Protein AF-A0A816KK60-F1 (afdb_monomer_lite)

Sequence (210 aa):
MFFSSNIAKCTLHFLHQVLFDIQTKNLELQQYDTSIVDLHRIITSLLKKLNDRLEQKYFGQQTRILLNAMPEDVREKLISSFVKYLGSISQYIHKYYDEHSLLAESVAIFGITEIDQIKFDQIEKCVAILNLEVDHDKLFEEIISLQNTYKEVNSYRESLF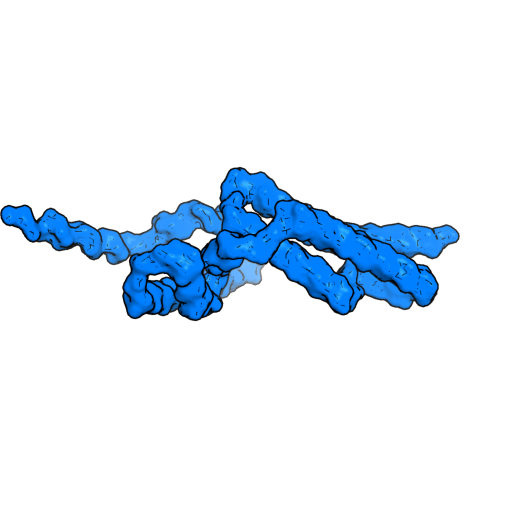VQIEKYVGGHEIEKQMINEVFEELDDEELVNRIPTQARVHQDSCHKNST

Organism: NCBI:txid392030

pLDDT: mean 76.06, std 17.51, range [35.19, 94.31]

Foldseek 3Di:
DVVVVLLVVLVVLLCVQLVVLVVVLVVQVVPPDCDLLNVLVSLVVNLVVLVVCLVVLPSDDVSVVSLVVDDPVSSVVSSVVSSVVSVVVSVVCVVPDDSVPLVNQLSNLVSDPQLLPRDLVSPVSNCVSVVPDDDSVVVVVVSVVVNVVSVVVVVVVVVVVVVVCVVCVVDPVVVVVVVVVVVVPPDPDVVVPDPPPVVPPPPPPPPDDD

Radius of gyration: 24.35 Å; chains: 1; bounding box: 50×42×84 Å

Secondary structure (DSSP, 8-state):
-HHHHHHHHHHHHHHHHHHHHHHHHHHHHTSTT--HHHHHHHHHHHHHHHHHHHHTT---HHHHHHHHTS-HHHHHHHHHHHHHHHHHHHHHHHHH--TT-HHHHHHGGGG-S-GGG--HHHHHHHHHHTT----HHHHHHHHHHHHHHHHHHHHHHHHHHHHHHHHHTT-TTHHHHHHHHHHTTSSSSSGGGS-TTGGGGSTTSSS---

Structure (mmCIF, N/CA/C/O backbone):
data_AF-A0A816KK60-F1
#
_entry.id   AF-A0A816KK60-F1
#
loop_
_atom_site.group_PDB
_atom_site.id
_atom_site.type_symbol
_atom_site.label_atom_id
_atom_site.label_alt_id
_atom_site.label_comp_id
_atom_site.label_asym_id
_atom_site.label_entity_id
_atom_site.label_seq_id
_atom_site.pdbx_PDB_ins_code
_atom_site.Cartn_x
_atom_site.Cartn_y
_atom_site.Cartn_z
_atom_site.occupancy
_atom_site.B_iso_or_equiv
_atom_site.auth_seq_id
_atom_site.auth_comp_id
_atom_site.auth_asym_id
_atom_site.auth_atom_id
_atom_site.pdbx_PDB_model_num
ATOM 1 N N . MET A 1 1 ? 25.264 -0.286 -29.889 1.00 47.38 1 MET A N 1
ATOM 2 C CA . MET A 1 1 ? 25.529 -0.527 -28.449 1.00 47.38 1 MET A CA 1
ATOM 3 C C . MET A 1 1 ? 24.781 0.422 -27.503 1.00 47.38 1 MET A C 1
ATOM 5 O O . MET A 1 1 ? 24.289 -0.062 -26.497 1.00 47.38 1 MET A O 1
ATOM 9 N N . PHE A 1 2 ? 24.610 1.720 -27.806 1.00 47.72 2 PHE A N 1
ATOM 10 C CA . PHE A 1 2 ? 23.924 2.683 -26.913 1.00 47.72 2 PHE A CA 1
ATOM 11 C C . PHE A 1 2 ? 22.457 2.350 -26.564 1.00 47.72 2 PHE A C 1
ATOM 13 O O . PHE A 1 2 ? 22.048 2.522 -25.419 1.00 47.72 2 PHE A O 1
ATOM 20 N N . PHE A 1 3 ? 21.686 1.800 -27.508 1.00 55.59 3 PHE A N 1
ATOM 21 C CA . PHE A 1 3 ? 20.286 1.405 -27.282 1.00 55.59 3 PHE A CA 1
ATOM 22 C C . PHE A 1 3 ? 20.116 0.334 -26.199 1.00 55.59 3 PHE A C 1
ATOM 24 O O . PHE A 1 3 ? 19.251 0.454 -25.337 1.00 55.59 3 PHE A O 1
ATOM 31 N N . SER A 1 4 ? 20.995 -0.670 -26.197 1.00 66.69 4 SER A N 1
ATOM 32 C CA . SER A 1 4 ? 21.016 -1.721 -25.175 1.00 66.69 4 SER A CA 1
ATOM 33 C C . SER A 1 4 ? 21.294 -1.159 -23.779 1.00 66.69 4 SER A C 1
ATOM 35 O O . SER A 1 4 ? 20.716 -1.642 -22.810 1.00 66.69 4 SER A O 1
ATOM 37 N N . SER A 1 5 ? 22.152 -0.138 -23.681 1.00 78.56 5 SER A N 1
ATOM 38 C CA . SER A 1 5 ? 22.525 0.484 -22.407 1.00 78.56 5 SER A CA 1
ATOM 39 C C . SER A 1 5 ? 21.378 1.312 -21.824 1.00 78.56 5 SER A C 1
ATOM 41 O O . SER A 1 5 ? 21.060 1.187 -20.644 1.00 78.56 5 SER A O 1
ATOM 43 N N . ASN A 1 6 ? 20.676 2.088 -22.658 1.00 82.88 6 ASN A N 1
ATOM 44 C CA . ASN A 1 6 ? 19.535 2.887 -22.204 1.00 82.88 6 ASN A CA 1
ATOM 45 C C . ASN A 1 6 ? 18.336 2.023 -21.794 1.00 82.88 6 ASN A C 1
ATOM 47 O O . ASN A 1 6 ? 17.684 2.336 -20.799 1.00 82.88 6 ASN A O 1
ATOM 51 N N . ILE A 1 7 ? 18.069 0.924 -22.508 1.00 87.75 7 ILE A N 1
ATOM 52 C CA . ILE A 1 7 ? 17.035 -0.049 -22.120 1.00 87.75 7 ILE A CA 1
ATOM 53 C C . ILE A 1 7 ? 17.389 -0.691 -20.775 1.00 87.75 7 ILE A C 1
ATOM 55 O O . ILE A 1 7 ? 16.547 -0.726 -19.877 1.00 87.75 7 ILE A O 1
ATOM 59 N N . ALA A 1 8 ? 18.635 -1.145 -20.604 1.00 90.06 8 ALA A N 1
ATOM 60 C CA . ALA A 1 8 ? 19.096 -1.729 -19.346 1.00 90.06 8 ALA A CA 1
ATOM 61 C C . ALA A 1 8 ? 18.987 -0.728 -18.186 1.00 90.06 8 ALA A C 1
ATOM 63 O O . ALA A 1 8 ? 18.430 -1.051 -17.142 1.00 90.06 8 ALA A O 1
ATOM 64 N N . LYS A 1 9 ? 19.429 0.518 -18.392 1.00 91.25 9 LYS A N 1
ATOM 65 C CA . LYS A 1 9 ? 19.348 1.587 -17.390 1.00 91.25 9 LYS A CA 1
ATOM 66 C C . LYS A 1 9 ? 17.904 1.922 -17.014 1.00 91.25 9 LYS A C 1
ATOM 68 O O . LYS A 1 9 ? 17.590 2.038 -15.836 1.00 91.25 9 LYS A O 1
ATOM 73 N N . CYS A 1 10 ? 17.015 2.039 -17.999 1.00 91.38 10 CYS A N 1
ATOM 74 C CA . CYS A 1 10 ? 15.591 2.283 -17.767 1.00 91.38 10 CYS A CA 1
ATOM 75 C C . CYS A 1 10 ? 14.947 1.136 -16.976 1.00 91.38 10 CYS A C 1
ATOM 77 O O . CYS A 1 10 ? 14.236 1.379 -16.005 1.00 91.38 10 CYS A O 1
ATOM 79 N N . THR A 1 11 ? 15.274 -0.107 -17.335 1.00 90.88 11 THR A N 1
ATOM 80 C CA . THR A 1 11 ? 14.803 -1.307 -16.632 1.00 90.88 11 THR A CA 1
ATOM 81 C C . THR A 1 11 ? 15.314 -1.354 -15.193 1.00 90.88 11 THR A C 1
ATOM 83 O O . THR A 1 11 ? 14.547 -1.662 -14.290 1.00 90.88 11 THR A O 1
ATOM 86 N N . LEU A 1 12 ? 16.578 -0.997 -14.951 1.00 91.44 12 LEU A N 1
ATOM 87 C CA . LEU A 1 12 ? 17.140 -0.918 -13.601 1.00 91.44 12 LEU A CA 1
ATOM 88 C C . LEU A 1 12 ? 16.438 0.139 -12.746 1.00 91.44 12 LEU A C 1
ATOM 90 O O . LEU A 1 12 ? 16.132 -0.138 -11.594 1.00 91.44 12 LEU A O 1
ATOM 94 N N . HIS A 1 13 ? 16.135 1.319 -13.294 1.00 91.50 13 HIS A N 1
ATOM 95 C CA . HIS A 1 13 ? 15.377 2.340 -12.561 1.00 91.50 13 HIS A CA 1
ATOM 96 C C . HIS A 1 13 ? 13.944 1.896 -12.254 1.00 91.50 13 HIS A C 1
ATOM 98 O O . HIS A 1 13 ? 13.467 2.122 -11.144 1.00 91.50 13 HIS A O 1
ATOM 104 N N . PHE A 1 14 ? 13.283 1.227 -13.202 1.00 91.50 14 PHE A N 1
ATOM 105 C CA . PHE A 1 14 ? 11.978 0.613 -12.972 1.00 91.50 14 PHE A CA 1
ATOM 106 C C . PHE A 1 14 ? 12.038 -0.418 -11.839 1.00 91.50 14 PHE A C 1
ATOM 108 O O . PHE A 1 14 ? 11.270 -0.325 -10.883 1.00 91.50 14 PHE A O 1
ATOM 115 N N . LEU A 1 15 ? 12.978 -1.363 -11.920 1.00 89.19 15 LEU A N 1
ATOM 116 C CA . LEU A 1 15 ? 13.153 -2.402 -10.912 1.00 89.19 15 LEU A CA 1
ATOM 117 C C . LEU A 1 15 ? 13.511 -1.808 -9.558 1.00 89.19 15 LEU A C 1
ATOM 119 O O . LEU A 1 15 ? 12.908 -2.203 -8.579 1.00 89.19 15 LEU A O 1
ATOM 123 N N . HIS A 1 16 ? 14.420 -0.839 -9.486 1.00 86.81 16 HIS A N 1
ATOM 124 C CA . HIS A 1 16 ? 14.767 -0.184 -8.228 1.00 86.81 16 HIS A CA 1
ATOM 125 C C . HIS A 1 16 ? 13.534 0.440 -7.568 1.00 86.81 16 HIS A C 1
ATOM 127 O O . HIS A 1 16 ? 13.310 0.245 -6.383 1.00 86.81 16 HIS A O 1
ATOM 133 N N . GLN A 1 17 ? 12.700 1.145 -8.335 1.00 85.25 17 GLN A N 1
ATOM 134 C CA . GLN A 1 17 ? 11.510 1.786 -7.784 1.00 85.25 17 GLN A CA 1
ATOM 135 C C . GLN A 1 17 ? 10.468 0.771 -7.295 1.00 85.25 17 GLN A C 1
ATOM 137 O O . GLN A 1 17 ? 9.862 0.967 -6.248 1.00 85.25 17 GLN A O 1
ATOM 142 N N . VAL A 1 18 ? 10.242 -0.292 -8.066 1.00 83.69 18 VAL A N 1
ATOM 143 C CA . VAL A 1 18 ? 9.191 -1.281 -7.794 1.00 83.69 18 VAL A CA 1
ATOM 144 C C . VAL A 1 18 ? 9.638 -2.314 -6.764 1.00 83.69 18 VAL A C 1
ATOM 146 O O . VAL A 1 18 ? 8.871 -2.657 -5.872 1.00 83.69 18 VAL A O 1
ATOM 149 N N . LEU A 1 19 ? 10.871 -2.813 -6.869 1.00 79.88 19 LEU A N 1
ATOM 150 C CA . LEU A 1 19 ? 11.433 -3.766 -5.916 1.00 79.88 19 LEU A CA 1
ATOM 151 C C . LEU A 1 19 ? 11.604 -3.131 -4.551 1.00 79.88 19 LEU A C 1
ATOM 153 O O . LEU A 1 19 ? 11.346 -3.823 -3.582 1.00 79.88 19 LEU A O 1
ATOM 157 N N . PHE A 1 20 ? 11.984 -1.854 -4.468 1.00 82.00 20 PHE A N 1
ATOM 158 C CA . PHE A 1 20 ? 12.055 -1.172 -3.181 1.00 82.00 20 PHE A CA 1
ATOM 159 C C . PHE A 1 20 ? 10.686 -1.173 -2.492 1.00 82.00 20 PHE A C 1
ATOM 161 O O . PHE A 1 20 ? 10.567 -1.711 -1.399 1.00 82.00 20 PHE A O 1
ATOM 168 N N . ASP A 1 21 ? 9.631 -0.709 -3.177 1.00 82.31 21 ASP A N 1
ATOM 169 C CA . ASP A 1 21 ? 8.268 -0.698 -2.623 1.00 82.31 21 ASP A CA 1
ATOM 170 C C . ASP A 1 21 ? 7.804 -2.105 -2.184 1.00 82.31 21 ASP A C 1
ATOM 172 O O . ASP A 1 21 ? 7.206 -2.265 -1.119 1.00 82.31 21 ASP A O 1
ATOM 176 N N . ILE A 1 22 ? 8.093 -3.137 -2.986 1.00 83.94 22 ILE A N 1
ATOM 177 C CA . ILE A 1 22 ? 7.728 -4.528 -2.676 1.00 83.94 22 ILE A CA 1
ATOM 178 C C . ILE A 1 22 ? 8.564 -5.080 -1.519 1.00 83.94 22 ILE A C 1
ATOM 180 O O . ILE A 1 22 ? 8.022 -5.762 -0.656 1.00 83.94 22 ILE A O 1
ATOM 184 N N . GLN A 1 23 ? 9.872 -4.822 -1.493 1.00 83.06 23 GLN A N 1
ATOM 185 C CA . GLN A 1 23 ? 10.779 -5.318 -0.459 1.00 83.06 23 GLN A CA 1
ATOM 186 C C . GLN A 1 23 ? 10.466 -4.692 0.890 1.00 83.06 23 GLN A C 1
ATOM 188 O O . GLN A 1 23 ? 10.390 -5.428 1.865 1.00 83.06 23 GLN A O 1
ATOM 193 N N . THR A 1 24 ? 10.220 -3.383 0.941 1.00 84.94 24 THR A N 1
ATOM 194 C CA . THR A 1 24 ? 9.795 -2.703 2.168 1.00 84.94 24 THR A CA 1
ATOM 195 C C . THR A 1 24 ? 8.534 -3.356 2.727 1.00 84.94 24 THR A C 1
ATOM 197 O O . THR A 1 24 ? 8.518 -3.767 3.881 1.00 84.94 24 THR A O 1
ATOM 200 N N . LYS A 1 25 ? 7.514 -3.576 1.887 1.00 85.88 25 LYS A N 1
ATOM 201 C CA . LYS A 1 25 ? 6.273 -4.230 2.324 1.00 85.88 25 LYS A CA 1
ATOM 202 C C . LYS A 1 25 ? 6.472 -5.697 2.706 1.00 85.88 25 LYS A C 1
ATOM 204 O O . LYS A 1 25 ? 5.848 -6.168 3.644 1.00 85.88 25 LYS A O 1
ATOM 209 N N . ASN A 1 26 ? 7.356 -6.421 2.027 1.00 84.12 26 ASN A N 1
ATOM 210 C CA . ASN A 1 26 ? 7.682 -7.804 2.376 1.00 84.12 26 ASN A CA 1
ATOM 211 C C . ASN A 1 26 ? 8.433 -7.898 3.715 1.00 84.12 26 ASN A C 1
ATOM 213 O O . ASN A 1 26 ? 8.194 -8.825 4.474 1.00 84.12 26 ASN A O 1
ATOM 217 N N . LEU A 1 27 ? 9.304 -6.933 4.026 1.00 84.75 27 LEU A N 1
ATOM 218 C CA . LEU A 1 27 ? 9.960 -6.844 5.331 1.00 84.75 27 LEU A CA 1
ATOM 219 C C . LEU A 1 27 ? 8.953 -6.535 6.444 1.00 84.75 27 LEU A C 1
ATOM 221 O O . LEU A 1 27 ? 9.003 -7.188 7.480 1.00 84.75 27 LEU A O 1
ATOM 225 N N . GLU A 1 28 ? 8.004 -5.621 6.209 1.00 83.31 28 GLU A N 1
ATOM 226 C CA . GLU A 1 28 ? 6.891 -5.366 7.142 1.00 83.31 28 GLU A CA 1
ATOM 227 C C . GLU A 1 28 ? 6.078 -6.649 7.416 1.00 83.31 28 GLU A C 1
ATOM 229 O O . GLU A 1 28 ? 5.723 -6.924 8.556 1.00 83.31 28 GLU A O 1
ATOM 234 N N . LEU A 1 29 ? 5.843 -7.485 6.394 1.00 83.56 29 LEU A N 1
ATOM 235 C CA . LEU A 1 29 ? 5.153 -8.779 6.539 1.00 83.56 29 LEU A CA 1
ATOM 236 C C . LEU A 1 29 ? 5.972 -9.871 7.241 1.00 83.56 29 LEU A C 1
ATOM 238 O O . LEU A 1 29 ? 5.417 -10.903 7.611 1.00 83.56 29 LEU A O 1
ATOM 242 N N . GLN A 1 30 ? 7.289 -9.704 7.348 1.00 81.31 30 GLN A N 1
ATOM 243 C CA . GLN A 1 30 ? 8.193 -10.665 7.991 1.00 81.31 30 GLN A CA 1
ATOM 244 C C . GLN A 1 30 ? 8.448 -10.337 9.463 1.00 81.31 30 GLN A C 1
ATOM 246 O O . GLN A 1 30 ? 9.218 -11.041 10.120 1.00 81.31 30 GLN A O 1
ATOM 251 N N . GLN A 1 31 ? 7.829 -9.277 9.983 1.00 78.00 31 GLN A N 1
ATOM 252 C CA . GLN A 1 31 ? 7.871 -8.965 11.403 1.00 78.00 31 GLN A CA 1
ATOM 253 C C . GLN A 1 31 ? 7.231 -10.107 12.206 1.00 78.00 31 GLN A C 1
ATOM 255 O O . GLN A 1 31 ? 6.286 -10.753 11.756 1.00 78.00 31 GLN A O 1
ATOM 260 N N . TYR A 1 32 ? 7.786 -10.384 13.389 1.00 61.44 32 TYR A N 1
ATOM 261 C CA . TYR A 1 32 ? 7.440 -11.569 14.187 1.00 61.44 32 TYR A CA 1
ATOM 262 C C . TYR A 1 32 ? 5.946 -11.652 14.540 1.00 61.44 32 TYR A C 1
ATOM 264 O O . TYR A 1 32 ? 5.412 -12.756 14.631 1.00 61.44 32 TYR A O 1
ATOM 272 N N . ASP A 1 33 ? 5.282 -10.500 14.653 1.00 72.69 33 ASP A N 1
ATOM 273 C CA . ASP A 1 33 ? 3.909 -10.379 15.141 1.00 72.69 33 ASP A CA 1
ATOM 274 C C . ASP A 1 33 ? 2.987 -9.636 14.155 1.00 72.69 33 ASP A C 1
ATOM 276 O O . ASP A 1 33 ? 2.110 -8.878 14.566 1.00 72.69 33 ASP A O 1
ATOM 280 N N . THR A 1 34 ? 3.149 -9.832 12.838 1.00 77.25 34 THR A N 1
ATOM 281 C CA . THR A 1 34 ? 2.215 -9.245 11.859 1.00 77.25 34 THR A CA 1
ATOM 282 C C . THR A 1 34 ? 0.800 -9.789 12.084 1.00 77.25 34 THR A C 1
ATOM 284 O O . THR A 1 34 ? 0.487 -10.936 11.747 1.00 77.25 34 THR A O 1
ATOM 287 N N . SER A 1 35 ? -0.084 -8.959 12.642 1.00 79.00 35 SER A N 1
ATOM 288 C CA . SER A 1 35 ? -1.478 -9.331 12.865 1.00 79.00 35 SER A CA 1
ATOM 289 C C . SER A 1 35 ? -2.228 -9.495 11.536 1.00 79.00 35 SER A C 1
ATOM 291 O O . SER A 1 35 ? -1.810 -8.994 10.492 1.00 79.00 35 SER A O 1
ATOM 293 N N . ILE A 1 36 ? -3.389 -10.161 11.551 1.00 78.44 36 ILE A N 1
ATOM 294 C CA . ILE A 1 36 ? -4.241 -10.271 10.351 1.00 78.44 36 ILE A CA 1
ATOM 295 C C . ILE A 1 36 ? -4.690 -8.893 9.828 1.00 78.44 36 ILE A C 1
ATOM 297 O O . ILE A 1 36 ? -4.901 -8.710 8.629 1.00 78.44 36 ILE A O 1
ATOM 301 N N . VAL A 1 37 ? -4.799 -7.916 10.732 1.00 79.50 37 VAL A N 1
ATOM 302 C CA . VAL A 1 37 ? -5.144 -6.526 10.431 1.00 79.50 37 VAL A CA 1
ATOM 303 C C . VAL A 1 37 ? -3.990 -5.845 9.701 1.00 79.50 37 VAL A C 1
ATOM 305 O O . VAL A 1 37 ? -4.197 -5.231 8.652 1.00 79.50 37 VAL A O 1
ATOM 308 N N . ASP A 1 38 ? -2.768 -6.009 10.209 1.00 79.00 38 ASP A N 1
ATOM 309 C CA . ASP A 1 38 ? -1.561 -5.473 9.582 1.00 79.00 38 ASP A CA 1
ATOM 310 C C . ASP A 1 38 ? -1.310 -6.132 8.230 1.00 79.00 38 ASP A C 1
ATOM 312 O O . ASP A 1 38 ? -1.044 -5.433 7.255 1.00 79.00 38 ASP A O 1
ATOM 316 N N . LEU A 1 39 ? -1.499 -7.451 8.132 1.00 85.12 39 LEU A N 1
ATOM 317 C CA . LEU A 1 39 ? -1.445 -8.189 6.874 1.00 85.12 39 LEU A CA 1
ATOM 318 C C . LEU A 1 39 ? -2.399 -7.573 5.843 1.00 85.12 39 LEU A C 1
ATOM 320 O O . LEU A 1 39 ? -1.978 -7.268 4.724 1.00 85.12 39 LEU A O 1
ATOM 324 N N . HIS A 1 40 ? -3.664 -7.346 6.222 1.00 85.12 40 HIS A N 1
ATOM 325 C CA . HIS A 1 40 ? -4.652 -6.746 5.327 1.00 85.12 40 HIS A CA 1
ATOM 326 C C . HIS A 1 40 ? -4.242 -5.339 4.904 1.00 85.12 40 HIS A C 1
ATOM 328 O O . HIS A 1 40 ? -4.244 -5.030 3.711 1.00 85.12 40 HIS A O 1
ATOM 334 N N . ARG A 1 41 ? -3.831 -4.493 5.851 1.00 82.69 41 ARG A N 1
ATOM 335 C CA . ARG A 1 41 ? -3.384 -3.122 5.578 1.00 82.69 41 ARG A CA 1
ATOM 336 C C . ARG A 1 41 ? -2.174 -3.085 4.645 1.00 82.69 41 ARG A C 1
ATOM 338 O O . ARG A 1 41 ? -2.154 -2.309 3.691 1.00 82.69 41 ARG A O 1
ATOM 345 N N . ILE A 1 42 ? -1.167 -3.914 4.906 1.00 86.38 42 ILE A N 1
ATOM 346 C CA . ILE A 1 42 ? 0.083 -3.955 4.141 1.00 86.38 42 ILE A CA 1
ATOM 347 C C . ILE A 1 42 ? -0.195 -4.412 2.708 1.00 86.38 42 ILE A C 1
ATOM 349 O O . ILE A 1 42 ? 0.233 -3.748 1.758 1.00 86.38 42 ILE A O 1
ATOM 353 N N . ILE A 1 43 ? -0.950 -5.503 2.538 1.00 88.31 43 ILE A N 1
ATOM 354 C CA . ILE A 1 43 ? -1.259 -6.056 1.217 1.00 88.31 43 ILE A CA 1
ATOM 355 C C . ILE A 1 43 ? -2.158 -5.114 0.411 1.00 88.31 43 ILE A C 1
ATOM 357 O O . ILE A 1 43 ? -1.843 -4.830 -0.745 1.00 88.31 43 ILE A O 1
ATOM 361 N N . THR A 1 44 ? -3.233 -4.582 0.998 1.00 86.44 44 THR A N 1
ATOM 362 C CA . THR A 1 44 ? -4.145 -3.668 0.283 1.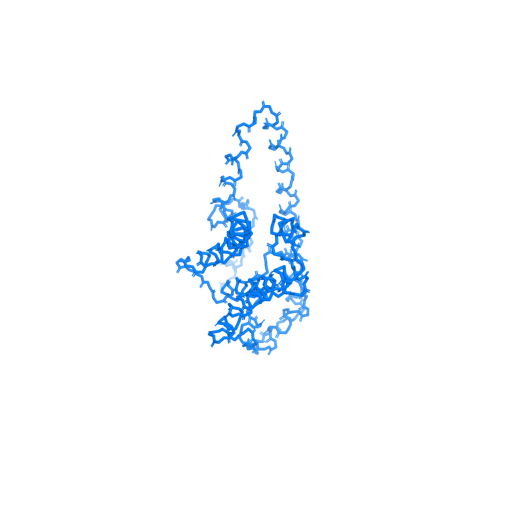00 86.44 44 THR A CA 1
ATOM 363 C C . THR A 1 44 ? -3.465 -2.349 -0.083 1.00 86.44 44 THR A C 1
ATOM 365 O O . THR A 1 44 ? -3.648 -1.849 -1.194 1.00 86.44 44 THR A O 1
ATOM 368 N N . SER A 1 45 ? -2.600 -1.812 0.784 1.00 86.75 45 SER A N 1
ATOM 369 C CA . SER A 1 45 ? -1.774 -0.634 0.481 1.00 86.75 45 SER A CA 1
ATOM 370 C C . SER A 1 45 ? -0.810 -0.890 -0.683 1.00 86.75 45 SER A C 1
ATOM 372 O O . SER A 1 45 ? -0.677 -0.050 -1.581 1.00 86.75 45 SER A O 1
ATOM 374 N N . LEU A 1 46 ? -0.171 -2.066 -0.717 1.00 90.12 46 LEU A N 1
ATOM 375 C CA . LEU A 1 46 ? 0.690 -2.470 -1.827 1.00 90.12 46 LEU A CA 1
ATOM 376 C C . LEU A 1 46 ? -0.110 -2.609 -3.130 1.00 90.12 46 LEU A C 1
ATOM 378 O O . LEU A 1 46 ? 0.279 -2.021 -4.140 1.00 90.12 46 LEU A O 1
ATOM 382 N N . LEU A 1 47 ? -1.236 -3.327 -3.110 1.00 90.88 47 LEU A N 1
ATOM 383 C CA . LEU A 1 47 ? -2.109 -3.506 -4.274 1.00 90.88 47 LEU A CA 1
ATOM 384 C C . LEU A 1 47 ? -2.605 -2.169 -4.822 1.00 90.88 47 LEU A C 1
ATOM 386 O O . LEU A 1 47 ? -2.494 -1.930 -6.025 1.00 90.88 47 LEU A O 1
ATOM 390 N N . LYS A 1 48 ? -3.055 -1.260 -3.950 1.00 89.50 48 LYS A N 1
ATOM 391 C CA . LYS A 1 48 ? -3.465 0.093 -4.339 1.00 89.50 48 LYS A CA 1
ATOM 392 C C . LYS A 1 48 ? -2.339 0.835 -5.056 1.00 89.50 48 LYS A C 1
ATOM 394 O O . LYS A 1 48 ? -2.540 1.302 -6.171 1.00 89.50 48 LYS A O 1
ATOM 399 N N . LYS A 1 49 ? -1.129 0.872 -4.484 1.00 90.06 49 LYS A N 1
ATOM 400 C CA . LYS A 1 49 ? 0.032 1.518 -5.127 1.00 90.06 49 LYS A CA 1
ATOM 401 C C . LYS A 1 49 ? 0.371 0.900 -6.485 1.00 90.06 49 LYS A C 1
ATOM 403 O O . LYS A 1 49 ? 0.726 1.626 -7.414 1.00 90.06 49 LYS A O 1
ATOM 408 N N . LEU A 1 50 ? 0.305 -0.425 -6.615 1.00 91.19 50 LEU A N 1
ATOM 409 C CA . LEU A 1 50 ? 0.559 -1.113 -7.884 1.00 91.19 50 LEU A CA 1
ATOM 410 C C . LEU A 1 50 ? -0.503 -0.757 -8.934 1.00 91.19 50 LEU A C 1
ATOM 412 O O . LEU A 1 50 ? -0.147 -0.462 -10.077 1.00 91.19 50 LEU A O 1
ATOM 416 N N . ASN A 1 51 ? -1.776 -0.725 -8.538 1.00 91.12 51 ASN A N 1
ATOM 417 C CA . ASN A 1 51 ? -2.896 -0.367 -9.405 1.00 91.12 51 ASN A CA 1
ATOM 418 C C . ASN A 1 51 ? -2.829 1.104 -9.837 1.00 91.12 51 ASN A C 1
ATOM 420 O O . ASN A 1 51 ? -2.882 1.372 -11.035 1.00 91.12 51 ASN A O 1
ATOM 424 N N . ASP A 1 52 ? -2.558 2.035 -8.918 1.00 91.31 52 ASP A N 1
ATOM 425 C CA . ASP A 1 52 ? -2.367 3.458 -9.234 1.00 91.31 52 ASP A CA 1
ATOM 426 C C . ASP A 1 52 ? -1.249 3.652 -10.277 1.00 91.31 52 ASP A C 1
ATOM 428 O O . ASP A 1 52 ? -1.388 4.408 -11.243 1.00 91.31 52 ASP A O 1
ATOM 432 N N . ARG A 1 53 ? -0.127 2.927 -10.129 1.00 90.56 53 ARG A N 1
ATOM 433 C CA . ARG A 1 53 ? 0.984 2.953 -11.097 1.00 90.56 53 ARG A CA 1
ATOM 434 C C . ARG A 1 53 ? 0.584 2.388 -12.460 1.00 90.56 53 ARG A C 1
ATOM 436 O O . ARG A 1 53 ? 1.035 2.917 -13.479 1.00 90.56 53 ARG A O 1
ATOM 443 N N . LEU A 1 54 ? -0.216 1.322 -12.491 1.00 91.56 54 LEU A N 1
ATOM 444 C CA . LEU A 1 54 ? -0.718 0.701 -13.719 1.00 91.56 54 LEU A CA 1
ATOM 445 C C . LEU A 1 54 ? -1.691 1.622 -14.462 1.00 91.56 54 LEU A C 1
ATOM 447 O O . LEU A 1 54 ? -1.521 1.830 -15.666 1.00 91.56 54 LEU A O 1
ATOM 451 N N . GLU A 1 55 ? -2.652 2.212 -13.752 1.00 92.19 55 GLU A N 1
ATOM 452 C CA . GLU A 1 55 ? -3.647 3.137 -14.303 1.00 92.19 55 GLU A CA 1
ATOM 453 C C . GLU A 1 55 ? -2.989 4.392 -14.877 1.00 92.19 55 GLU A C 1
ATOM 455 O O . GLU A 1 55 ? -3.234 4.772 -16.024 1.00 92.19 55 GLU A O 1
ATOM 460 N N . GLN A 1 56 ? -2.078 4.998 -14.116 1.00 90.69 56 GLN A N 1
ATOM 461 C CA . GLN A 1 56 ? -1.370 6.210 -14.530 1.00 90.69 56 GLN A CA 1
ATOM 462 C C . GLN A 1 56 ? -0.212 5.928 -15.500 1.00 90.69 56 GLN A C 1
ATOM 464 O O . GLN A 1 56 ? 0.405 6.863 -16.015 1.00 90.69 56 GLN A O 1
ATOM 469 N N . LYS A 1 57 ? 0.125 4.649 -15.729 1.00 88.38 57 LYS A N 1
ATOM 470 C CA . LYS A 1 57 ? 1.333 4.202 -16.447 1.00 88.38 57 LYS A CA 1
ATOM 471 C C . LYS A 1 57 ? 2.599 4.908 -15.939 1.00 88.38 57 LYS A C 1
ATOM 473 O O . LYS A 1 57 ? 3.471 5.305 -16.719 1.00 88.38 57 LYS A O 1
ATOM 478 N N . TYR A 1 58 ? 2.691 5.089 -14.622 1.00 89.88 58 TYR A N 1
ATOM 479 C CA . TYR A 1 58 ? 3.767 5.830 -13.972 1.00 89.88 58 TYR A CA 1
ATOM 480 C C . TYR A 1 58 ? 4.755 4.896 -13.263 1.00 89.88 58 TYR A C 1
ATOM 482 O O . TYR A 1 58 ? 4.501 4.345 -12.193 1.00 89.88 58 TYR A O 1
ATOM 490 N N . PHE A 1 59 ? 5.947 4.779 -13.850 1.00 89.31 59 PHE A N 1
ATOM 491 C CA . PHE A 1 59 ? 7.002 3.848 -13.426 1.00 89.31 59 PHE A CA 1
ATOM 492 C C . PHE A 1 59 ? 8.186 4.537 -12.727 1.00 89.31 59 PHE A C 1
ATOM 494 O O . PHE A 1 59 ? 9.291 3.995 -12.675 1.00 89.31 59 PHE A O 1
ATOM 501 N N . GLY A 1 60 ? 7.972 5.759 -12.233 1.00 89.38 60 GLY A N 1
ATOM 502 C CA . GLY A 1 60 ? 9.006 6.603 -11.638 1.00 89.38 60 GLY A CA 1
ATOM 503 C C . GLY A 1 60 ? 9.581 7.640 -12.605 1.00 89.38 60 GLY A C 1
ATOM 504 O O . GLY A 1 60 ? 9.555 7.489 -13.830 1.00 89.38 60 GLY A O 1
ATOM 505 N N . GLN A 1 61 ? 10.110 8.721 -12.035 1.00 90.50 61 GLN A N 1
ATOM 506 C CA . GLN A 1 61 ? 10.533 9.897 -12.792 1.00 90.50 61 GLN A CA 1
ATOM 507 C C . GLN A 1 61 ? 11.717 9.610 -13.718 1.00 90.50 61 GLN A C 1
ATOM 509 O O . GLN A 1 61 ? 11.678 9.986 -14.888 1.00 90.50 61 GLN A O 1
ATOM 514 N N . GLN A 1 62 ? 12.737 8.895 -13.236 1.00 90.75 62 GLN A N 1
ATOM 515 C CA . GLN A 1 62 ? 13.898 8.532 -14.058 1.00 90.75 62 GLN A CA 1
ATOM 516 C C . GLN A 1 62 ? 13.511 7.593 -15.205 1.00 90.75 62 GLN A C 1
ATOM 518 O O . GLN A 1 62 ? 13.925 7.798 -16.345 1.00 90.75 62 GLN A O 1
ATOM 523 N N . THR A 1 63 ? 12.641 6.617 -14.934 1.00 91.44 63 THR A N 1
ATOM 524 C CA . THR A 1 63 ? 12.075 5.726 -15.953 1.00 91.44 63 THR A CA 1
ATOM 525 C C . THR A 1 63 ? 11.330 6.527 -17.018 1.00 91.44 63 THR A C 1
ATOM 527 O O . THR A 1 63 ? 11.567 6.325 -18.204 1.00 91.44 63 THR A O 1
ATOM 530 N N . ARG A 1 64 ? 10.497 7.498 -16.618 1.00 92.00 64 ARG A N 1
ATOM 531 C CA . ARG A 1 64 ? 9.760 8.383 -17.536 1.00 92.00 64 ARG A CA 1
ATOM 532 C C . ARG A 1 64 ? 10.689 9.228 -18.410 1.00 92.00 64 ARG A C 1
ATOM 534 O O . ARG A 1 64 ? 10.464 9.311 -19.613 1.00 92.00 64 ARG A O 1
ATOM 541 N N . ILE A 1 65 ? 11.733 9.827 -17.832 1.00 92.25 65 ILE A N 1
ATOM 542 C CA . ILE A 1 65 ? 12.731 10.614 -18.579 1.00 92.25 65 ILE A CA 1
ATOM 543 C C . ILE A 1 65 ? 13.411 9.736 -19.636 1.00 92.25 65 ILE A C 1
ATOM 545 O O . ILE A 1 65 ? 13.489 10.122 -20.801 1.00 92.25 65 ILE A O 1
ATOM 549 N N . LEU A 1 66 ? 13.853 8.535 -19.249 1.00 92.88 66 LEU A N 1
ATOM 550 C CA . LEU A 1 66 ? 14.525 7.606 -20.156 1.00 92.88 66 LEU A CA 1
ATOM 551 C C . LEU A 1 66 ? 13.586 7.074 -21.245 1.00 92.88 66 LEU A C 1
ATOM 553 O O . LEU A 1 66 ? 13.990 7.026 -22.401 1.00 92.88 66 LEU A O 1
ATOM 557 N N . LEU A 1 67 ? 12.340 6.731 -20.907 1.00 92.31 67 LEU A N 1
ATOM 558 C CA . LEU A 1 67 ? 11.321 6.291 -21.867 1.00 92.31 67 LEU A CA 1
ATOM 559 C C . LEU A 1 67 ? 11.007 7.374 -22.905 1.00 92.31 67 LEU A C 1
ATOM 561 O O . LEU A 1 67 ? 10.870 7.067 -24.085 1.00 92.31 67 LEU A O 1
ATOM 565 N N . ASN A 1 68 ? 10.926 8.640 -22.490 1.00 91.44 68 ASN A N 1
ATOM 566 C CA . ASN A 1 68 ? 10.657 9.759 -23.395 1.00 91.44 68 ASN A CA 1
ATOM 567 C C . ASN A 1 68 ? 11.803 10.024 -24.383 1.00 91.44 68 ASN A C 1
ATOM 569 O O . ASN A 1 68 ? 11.562 10.578 -25.451 1.00 91.44 68 ASN A O 1
ATOM 573 N N . ALA A 1 69 ? 13.029 9.623 -24.042 1.00 91.50 69 ALA A N 1
ATOM 574 C CA . ALA A 1 69 ? 14.196 9.731 -24.915 1.00 91.50 69 ALA A CA 1
ATOM 575 C C . ALA A 1 69 ? 14.348 8.541 -25.887 1.00 91.50 69 ALA A C 1
ATOM 577 O O . ALA A 1 69 ? 15.265 8.537 -26.709 1.00 91.50 69 ALA A O 1
ATOM 578 N N . MET A 1 70 ? 13.493 7.516 -25.787 1.00 91.50 70 MET A N 1
ATOM 579 C CA . MET A 1 70 ? 13.531 6.335 -26.653 1.00 91.50 70 MET A CA 1
ATOM 580 C C . MET A 1 70 ? 12.611 6.486 -27.877 1.00 91.50 70 MET A C 1
ATOM 582 O O . MET A 1 70 ? 11.577 7.153 -27.792 1.00 91.50 70 MET A O 1
ATOM 586 N N . PRO A 1 71 ? 12.939 5.815 -28.999 1.00 93.50 71 PRO A N 1
ATOM 587 C CA . PRO A 1 71 ? 12.021 5.597 -30.108 1.00 93.50 71 PRO A CA 1
ATOM 588 C C . PRO A 1 71 ? 10.708 4.983 -29.634 1.00 93.50 71 PRO A C 1
ATOM 590 O O . PRO A 1 71 ? 10.680 4.182 -28.695 1.00 93.50 71 PRO A O 1
ATOM 593 N N . GLU A 1 72 ? 9.626 5.364 -30.300 1.00 93.00 72 GLU A N 1
ATOM 594 C CA . GLU A 1 72 ? 8.264 4.999 -29.926 1.00 93.00 72 GLU A CA 1
ATOM 595 C C . GLU A 1 72 ? 8.047 3.485 -29.841 1.00 93.00 72 GLU A C 1
ATOM 597 O O . GLU A 1 72 ? 7.524 2.999 -28.841 1.00 93.00 72 GLU A O 1
ATOM 602 N N . ASP A 1 73 ? 8.548 2.730 -30.815 1.00 92.38 73 ASP A N 1
ATOM 603 C CA . ASP A 1 73 ? 8.426 1.273 -30.873 1.00 92.38 73 ASP A CA 1
ATOM 604 C C . ASP A 1 73 ? 9.128 0.572 -29.695 1.00 92.38 73 ASP A C 1
ATOM 606 O O . ASP A 1 73 ? 8.620 -0.406 -29.139 1.00 92.38 73 ASP A O 1
ATOM 610 N N . VAL A 1 74 ? 10.295 1.076 -29.287 1.00 91.31 74 VAL A N 1
ATOM 611 C CA . VAL A 1 74 ? 11.047 0.564 -28.133 1.00 91.31 74 VAL A CA 1
ATOM 612 C C . VAL A 1 74 ? 10.344 0.942 -26.833 1.00 91.31 74 VAL A C 1
ATOM 614 O O . VAL A 1 74 ? 10.181 0.097 -25.951 1.00 91.31 74 VAL A O 1
ATOM 617 N N . ARG A 1 75 ? 9.902 2.198 -26.721 1.00 93.19 75 ARG A N 1
ATOM 618 C CA . ARG A 1 75 ? 9.182 2.729 -25.561 1.00 93.19 75 ARG A CA 1
ATOM 619 C C . ARG A 1 75 ? 7.910 1.932 -25.285 1.00 93.19 75 ARG A C 1
ATOM 621 O O . ARG A 1 75 ? 7.696 1.518 -24.150 1.00 93.19 75 ARG A O 1
ATOM 628 N N . GLU A 1 76 ? 7.090 1.685 -26.302 1.00 94.06 76 GLU A N 1
ATOM 629 C CA . GLU A 1 76 ? 5.838 0.935 -26.160 1.00 94.06 76 GLU A CA 1
ATOM 630 C C . GLU A 1 76 ? 6.074 -0.515 -25.735 1.00 94.06 76 GLU A C 1
ATOM 632 O O . GLU A 1 76 ? 5.416 -1.000 -24.811 1.00 94.06 76 GLU A O 1
ATOM 637 N N . LYS A 1 77 ? 7.062 -1.194 -26.333 1.00 93.56 77 LYS A N 1
ATOM 638 C CA . LYS A 1 77 ? 7.455 -2.553 -25.921 1.00 93.56 77 LYS A CA 1
ATOM 639 C C . LYS A 1 77 ? 7.905 -2.598 -24.464 1.00 93.56 77 LYS A C 1
ATOM 641 O O . LYS A 1 77 ? 7.545 -3.526 -23.734 1.00 93.56 77 LYS A O 1
ATOM 646 N N . LEU A 1 78 ? 8.679 -1.605 -24.028 1.00 93.00 78 LEU A N 1
ATOM 647 C CA . LEU A 1 78 ? 9.184 -1.552 -22.661 1.00 93.00 78 LEU A CA 1
ATOM 648 C C . LEU A 1 78 ? 8.063 -1.245 -21.657 1.00 93.00 78 LEU A C 1
ATOM 650 O O . LEU A 1 78 ? 7.936 -1.955 -20.663 1.00 93.00 78 LEU A O 1
ATOM 654 N N . ILE A 1 79 ? 7.181 -0.287 -21.963 1.00 93.69 79 ILE A N 1
ATOM 655 C CA . ILE A 1 79 ? 5.979 -0.000 -21.163 1.00 93.69 79 ILE A CA 1
ATOM 656 C C . ILE A 1 79 ? 5.101 -1.247 -21.050 1.00 93.69 79 ILE A C 1
ATOM 658 O O . ILE A 1 79 ? 4.705 -1.612 -19.947 1.00 93.69 79 ILE A O 1
ATOM 662 N N . SER A 1 80 ? 4.834 -1.942 -22.160 1.00 94.31 80 SER A N 1
ATOM 663 C CA . SER A 1 80 ? 4.058 -3.186 -22.136 1.00 94.31 80 SER A CA 1
ATOM 664 C C . SER A 1 80 ? 4.708 -4.252 -21.251 1.00 94.31 80 SER A C 1
ATOM 666 O O . SER A 1 80 ? 3.998 -5.016 -20.598 1.00 94.31 80 SER A O 1
ATOM 668 N N . SER A 1 81 ? 6.041 -4.305 -21.213 1.00 93.19 81 SER A N 1
ATOM 669 C CA . SER A 1 81 ? 6.779 -5.249 -20.370 1.00 93.19 81 SER A CA 1
ATOM 670 C C . SER A 1 81 ? 6.661 -4.885 -18.887 1.00 93.19 81 SER A C 1
ATOM 672 O O . SER A 1 81 ? 6.412 -5.764 -18.065 1.00 93.19 81 SER A O 1
ATOM 674 N N . PHE A 1 82 ? 6.760 -3.597 -18.544 1.00 94.06 82 PHE A N 1
ATOM 675 C CA . PHE A 1 82 ? 6.568 -3.101 -17.177 1.00 94.06 82 PHE A CA 1
ATOM 676 C C . PHE A 1 82 ? 5.140 -3.328 -16.679 1.00 94.06 82 PHE A C 1
ATOM 678 O O . PHE A 1 82 ? 4.953 -3.846 -15.581 1.00 94.06 82 PHE A O 1
ATOM 685 N N . VAL A 1 83 ? 4.135 -3.026 -17.508 1.00 94.31 83 VAL A N 1
ATOM 686 C CA . VAL A 1 83 ? 2.719 -3.294 -17.209 1.00 94.31 83 VAL A CA 1
ATOM 687 C C . VAL A 1 83 ? 2.499 -4.781 -16.943 1.00 94.31 83 VAL A C 1
ATOM 689 O O . VAL A 1 83 ? 1.901 -5.143 -15.933 1.00 94.31 83 VAL A O 1
ATOM 692 N N . LYS A 1 84 ? 3.027 -5.658 -17.806 1.00 94.25 84 LYS A N 1
ATOM 693 C CA . LYS A 1 84 ? 2.902 -7.109 -17.631 1.00 94.25 84 LYS A CA 1
ATOM 694 C C . LYS A 1 84 ? 3.578 -7.595 -16.348 1.00 94.25 84 LYS A C 1
ATOM 696 O O . LYS A 1 84 ? 3.029 -8.462 -15.672 1.00 94.25 84 LYS A O 1
ATOM 701 N N . TYR A 1 85 ? 4.741 -7.045 -16.006 1.00 92.12 85 TYR A N 1
ATOM 702 C CA . TYR A 1 85 ? 5.452 -7.384 -14.776 1.00 92.12 85 TYR A CA 1
ATOM 703 C C . TYR A 1 85 ? 4.646 -6.999 -13.528 1.00 92.12 85 TYR A C 1
ATOM 705 O O . TYR A 1 85 ? 4.371 -7.863 -12.699 1.00 92.12 85 TYR A O 1
ATOM 713 N N . LEU A 1 86 ? 4.193 -5.742 -13.432 1.00 92.31 86 LEU A N 1
ATOM 714 C CA . LEU A 1 86 ? 3.366 -5.281 -12.309 1.00 92.31 86 LEU A CA 1
ATOM 715 C C . LEU A 1 86 ? 2.053 -6.065 -12.209 1.00 92.31 86 LEU A C 1
ATOM 717 O O . LEU A 1 86 ? 1.695 -6.521 -11.130 1.00 92.31 86 LEU A O 1
ATOM 721 N N . GLY A 1 87 ? 1.385 -6.303 -13.341 1.00 92.31 87 GLY A N 1
ATOM 722 C CA . GLY A 1 87 ? 0.163 -7.104 -13.376 1.00 92.31 87 GLY A CA 1
ATOM 723 C C . GLY A 1 87 ? 0.379 -8.545 -12.904 1.00 92.31 87 GLY A C 1
ATOM 724 O O . GLY A 1 87 ? -0.477 -9.096 -12.220 1.00 92.31 87 GLY A O 1
ATOM 725 N N . SER A 1 88 ? 1.538 -9.140 -13.201 1.00 93.06 88 SER A N 1
ATOM 726 C CA . SER A 1 88 ? 1.882 -10.486 -12.717 1.00 93.06 88 SER A CA 1
ATOM 727 C C . SER A 1 88 ? 2.059 -10.521 -11.196 1.00 93.06 88 SER A C 1
ATOM 729 O O . SER A 1 88 ? 1.681 -11.502 -10.561 1.00 93.06 88 SER A O 1
ATOM 731 N N . ILE A 1 89 ? 2.594 -9.449 -10.602 1.00 91.25 89 ILE A N 1
ATOM 732 C CA . ILE A 1 89 ? 2.718 -9.316 -9.144 1.00 91.25 89 ILE A CA 1
ATOM 733 C C . ILE A 1 89 ? 1.336 -9.180 -8.502 1.00 91.25 89 ILE A C 1
ATOM 735 O O . ILE A 1 89 ? 1.031 -9.938 -7.584 1.00 91.25 89 ILE A O 1
ATOM 739 N N . SER A 1 90 ? 0.476 -8.288 -9.004 1.00 91.38 90 SER A N 1
ATOM 740 C CA . SER A 1 90 ? -0.890 -8.145 -8.477 1.00 91.38 90 SER A CA 1
ATOM 741 C C . SER A 1 90 ? -1.666 -9.461 -8.577 1.00 91.38 90 SER A C 1
ATOM 743 O O . SER A 1 90 ? -2.282 -9.894 -7.609 1.00 91.38 90 SER A O 1
ATOM 745 N N . GLN A 1 91 ? -1.568 -10.165 -9.710 1.00 92.44 91 GLN A N 1
ATOM 746 C CA . GLN A 1 91 ? -2.179 -11.488 -9.882 1.00 92.44 91 GLN A CA 1
ATOM 747 C C . GLN A 1 91 ? -1.635 -12.527 -8.899 1.00 92.44 91 GLN A C 1
ATOM 749 O O . GLN A 1 91 ? -2.396 -13.356 -8.406 1.00 92.44 91 GLN A O 1
ATOM 754 N N . TYR A 1 92 ? -0.331 -12.501 -8.613 1.00 91.69 92 TYR A N 1
ATOM 755 C CA . TYR A 1 92 ? 0.261 -13.381 -7.611 1.00 91.69 92 TYR A CA 1
ATOM 756 C C . TYR A 1 92 ? -0.333 -13.114 -6.227 1.00 91.69 92 TYR A C 1
ATOM 758 O O . TYR A 1 92 ? -0.718 -14.059 -5.549 1.00 91.69 92 TYR A O 1
ATOM 766 N N . ILE A 1 93 ? -0.463 -11.846 -5.833 1.00 91.00 93 ILE A N 1
ATOM 767 C CA . ILE A 1 93 ? -1.069 -11.466 -4.553 1.00 91.00 93 ILE A CA 1
ATOM 768 C C . ILE A 1 93 ? -2.523 -11.953 -4.491 1.00 91.00 93 ILE A C 1
ATOM 770 O O . ILE A 1 93 ? -2.851 -12.722 -3.593 1.00 91.00 93 ILE A O 1
ATOM 774 N N . HIS A 1 94 ? -3.361 -11.623 -5.480 1.00 89.88 94 HIS A N 1
ATOM 775 C CA . HIS A 1 94 ? -4.771 -12.048 -5.512 1.00 89.88 94 HIS A CA 1
ATOM 776 C C . HIS A 1 94 ? -4.963 -13.571 -5.536 1.00 89.88 94 HIS A C 1
ATOM 778 O O . HIS A 1 94 ? -6.010 -14.075 -5.146 1.00 89.88 94 HIS A O 1
ATOM 784 N N . LYS A 1 95 ? -3.964 -14.334 -5.997 1.00 91.00 95 LYS A N 1
ATOM 785 C CA . LYS A 1 95 ? -4.018 -15.800 -5.965 1.00 91.00 95 LYS A CA 1
ATOM 786 C C . LYS A 1 95 ? -3.936 -16.362 -4.541 1.00 91.00 95 LYS A C 1
ATOM 788 O O . LYS A 1 95 ? -4.487 -17.432 -4.292 1.00 91.00 95 LYS A O 1
ATOM 793 N N . TYR A 1 96 ? -3.211 -15.695 -3.645 1.00 86.19 96 TYR A N 1
ATOM 794 C CA . TYR A 1 96 ? -2.942 -16.185 -2.287 1.00 86.19 96 TYR A CA 1
ATOM 795 C C . TYR A 1 96 ? -3.599 -15.347 -1.192 1.00 86.19 96 TYR A C 1
ATOM 797 O O . TYR A 1 96 ? -3.599 -15.761 -0.036 1.00 86.19 96 TYR A O 1
ATOM 805 N N . TYR A 1 97 ? -4.157 -14.194 -1.546 1.00 85.75 97 TYR A N 1
ATOM 806 C CA . TYR A 1 97 ? -4.794 -13.274 -0.626 1.00 85.75 97 TYR A CA 1
ATOM 807 C C . TYR A 1 97 ? -6.152 -12.829 -1.168 1.00 85.75 97 TYR A C 1
ATOM 809 O O . TYR A 1 97 ? -6.233 -12.220 -2.236 1.00 85.75 97 TYR A O 1
ATOM 817 N N . ASP A 1 98 ? -7.205 -13.134 -0.412 1.00 82.19 98 ASP A N 1
ATOM 818 C CA . ASP A 1 98 ? -8.563 -12.675 -0.693 1.00 82.19 98 ASP A CA 1
ATOM 819 C C . ASP A 1 98 ? -8.836 -11.382 0.080 1.00 82.19 98 ASP A C 1
ATOM 821 O O . ASP A 1 98 ? -9.149 -11.399 1.273 1.00 82.19 98 ASP A O 1
ATOM 825 N N . GLU A 1 99 ? -8.689 -10.249 -0.607 1.00 72.69 99 GLU A N 1
ATOM 826 C CA . GLU A 1 99 ? -8.941 -8.927 -0.028 1.00 72.69 99 GLU A CA 1
ATOM 827 C C . GLU A 1 99 ? -10.419 -8.679 0.302 1.00 72.69 99 GLU A C 1
ATOM 829 O O . GLU A 1 99 ? -10.705 -7.826 1.138 1.00 72.69 99 GLU A O 1
ATOM 834 N N . HIS A 1 100 ? -11.331 -9.458 -0.291 1.00 71.12 100 HIS A N 1
ATOM 835 C CA . HIS A 1 100 ? -12.782 -9.383 -0.091 1.00 71.12 100 HIS A CA 1
ATOM 836 C C . HIS A 1 100 ? -13.295 -10.405 0.926 1.00 71.12 100 HIS A C 1
ATOM 838 O O . HIS A 1 100 ? -14.503 -10.601 1.085 1.00 71.12 100 HIS A O 1
ATOM 844 N N . SER A 1 101 ? -12.381 -11.074 1.629 1.00 76.88 101 SER A N 1
ATOM 845 C CA . SER A 1 101 ? -12.725 -11.880 2.788 1.00 76.88 101 SER A CA 1
ATOM 846 C C . SER A 1 101 ? -13.509 -11.021 3.780 1.00 76.88 101 SER A C 1
ATOM 848 O O . SER A 1 101 ? -13.017 -10.001 4.262 1.00 76.88 101 SER A O 1
ATOM 850 N N . LEU A 1 102 ? -14.717 -11.468 4.125 1.00 70.44 102 LEU A N 1
ATOM 851 C CA . LEU A 1 102 ? -15.610 -10.790 5.068 1.00 70.44 102 LEU A CA 1
ATOM 852 C C . LEU A 1 102 ? -14.916 -10.503 6.410 1.00 70.44 102 LEU A C 1
ATOM 854 O O . LEU A 1 102 ? -15.128 -9.456 7.016 1.00 70.44 102 LEU A O 1
ATOM 858 N N . LEU A 1 103 ? -14.036 -11.409 6.850 1.00 70.31 103 LEU A N 1
ATOM 859 C CA . LEU A 1 103 ? -13.217 -11.216 8.044 1.00 70.31 103 LEU A CA 1
ATOM 860 C C . LEU A 1 103 ? -12.174 -10.115 7.830 1.00 70.31 103 LEU A C 1
ATOM 862 O O . LEU A 1 103 ? -11.999 -9.277 8.705 1.00 70.31 103 LEU A O 1
ATOM 866 N N . ALA A 1 104 ? -11.508 -10.102 6.675 1.00 70.19 104 ALA A N 1
ATOM 867 C CA . ALA A 1 104 ? -10.473 -9.128 6.358 1.00 70.19 104 ALA A CA 1
ATOM 868 C C . ALA A 1 104 ? -11.059 -7.709 6.235 1.00 70.19 104 ALA A C 1
ATOM 870 O O . ALA A 1 104 ? -10.523 -6.787 6.840 1.00 70.19 104 ALA A O 1
ATOM 871 N N . GLU A 1 105 ? -12.210 -7.547 5.574 1.00 70.62 105 GLU A N 1
ATOM 872 C CA . GLU A 1 105 ? -12.947 -6.274 5.518 1.00 70.62 105 GLU A CA 1
ATOM 873 C C . GLU A 1 105 ? -13.416 -5.809 6.907 1.00 70.62 105 GLU A C 1
ATOM 875 O O . GLU A 1 105 ? -13.342 -4.622 7.224 1.00 70.62 105 GLU A O 1
ATOM 880 N N . SER A 1 106 ? -13.850 -6.743 7.760 1.00 69.44 106 SER A N 1
ATOM 881 C CA . SER A 1 106 ? -14.330 -6.428 9.113 1.00 69.44 106 SER A CA 1
ATOM 882 C C . SER A 1 106 ? -13.221 -6.013 10.066 1.00 69.44 106 SER A C 1
ATOM 884 O O . SER A 1 106 ? -13.464 -5.235 10.983 1.00 69.44 106 SER A O 1
ATOM 886 N N . VAL A 1 107 ? -12.009 -6.540 9.889 1.00 71.50 107 VAL A N 1
ATOM 887 C CA . VAL A 1 107 ? -10.882 -6.240 10.781 1.00 71.50 107 VAL A CA 1
ATOM 888 C C . VAL A 1 107 ? -9.980 -5.126 10.241 1.00 71.50 107 VAL A C 1
ATOM 890 O O . VAL A 1 107 ? -9.257 -4.511 11.018 1.00 71.50 107 VAL A O 1
ATOM 893 N N . ALA A 1 108 ? -10.078 -4.784 8.949 1.00 69.56 108 ALA A N 1
ATOM 894 C CA . ALA A 1 108 ? -9.328 -3.698 8.306 1.00 69.56 108 ALA A CA 1
ATOM 895 C C . ALA A 1 108 ? -9.488 -2.336 8.998 1.00 69.56 108 ALA A C 1
ATOM 897 O O . ALA A 1 108 ? -8.557 -1.531 9.011 1.00 69.56 108 ALA A O 1
ATOM 898 N N . ILE A 1 109 ? -10.656 -2.082 9.592 1.00 69.31 109 ILE A N 1
ATOM 899 C CA . ILE A 1 109 ? -10.969 -0.826 10.289 1.00 69.31 109 ILE A CA 1
ATOM 900 C C . ILE A 1 109 ? -10.071 -0.623 11.515 1.00 69.31 109 ILE A C 1
ATOM 902 O O . ILE A 1 109 ? -9.703 0.508 11.818 1.00 69.31 109 ILE A O 1
ATOM 906 N N . PHE A 1 110 ? -9.629 -1.704 12.159 1.00 68.06 110 PHE A N 1
ATOM 907 C CA . PHE A 1 110 ? -8.687 -1.631 13.279 1.00 68.06 110 PHE A CA 1
ATOM 908 C C . PHE A 1 110 ? -7.243 -1.357 12.835 1.00 68.06 110 PHE A C 1
ATOM 910 O O . PHE A 1 110 ? -6.390 -1.086 13.671 1.00 68.06 110 PHE A O 1
ATOM 917 N N . GLY A 1 111 ? -6.957 -1.409 11.529 1.00 65.88 111 GLY A N 1
ATOM 918 C CA . GLY A 1 111 ? -5.639 -1.104 10.966 1.00 65.88 111 GLY A CA 1
ATOM 919 C C . GLY A 1 111 ? -5.439 0.372 10.629 1.00 65.88 111 GLY A C 1
ATOM 920 O O . GLY A 1 111 ? -4.354 0.750 10.179 1.00 65.88 111 GLY A O 1
ATOM 921 N N . ILE A 1 112 ? -6.471 1.205 10.803 1.00 66.19 112 ILE A N 1
ATOM 922 C CA . ILE A 1 112 ? -6.422 2.639 10.513 1.00 66.19 112 ILE A CA 1
ATOM 923 C C . ILE A 1 112 ? -5.497 3.318 11.530 1.00 66.19 112 ILE A C 1
ATOM 925 O O . ILE A 1 112 ? -5.795 3.383 12.717 1.00 66.19 112 ILE A O 1
ATOM 929 N N . THR A 1 113 ? -4.371 3.844 11.050 1.00 64.75 113 THR A N 1
ATOM 930 C CA . THR A 1 113 ? -3.370 4.557 11.864 1.00 64.75 113 THR A CA 1
ATOM 931 C C . THR A 1 113 ? -3.799 5.978 12.243 1.00 64.75 113 THR A C 1
ATOM 933 O O . THR A 1 113 ? -3.292 6.548 13.206 1.00 64.75 113 THR A O 1
ATOM 936 N N . GLU A 1 114 ? -4.745 6.550 11.498 1.00 71.56 114 GLU A N 1
ATOM 937 C CA . GLU A 1 114 ? -5.290 7.897 11.696 1.00 71.56 114 GLU A CA 1
ATOM 938 C C . GLU A 1 114 ? -6.672 7.787 12.352 1.00 71.56 114 GLU A C 1
ATOM 940 O O . GLU A 1 114 ? -7.712 7.730 11.690 1.00 71.56 114 GLU A O 1
ATOM 945 N N . ILE A 1 115 ? -6.675 7.677 13.684 1.00 74.75 115 ILE A N 1
ATOM 946 C CA . ILE A 1 115 ? -7.880 7.436 14.499 1.00 74.75 115 ILE A CA 1
ATOM 947 C C . ILE A 1 115 ? -8.950 8.520 14.271 1.00 74.75 115 ILE A C 1
ATOM 949 O O . ILE A 1 115 ? -10.152 8.250 14.328 1.00 74.75 115 ILE A O 1
ATOM 953 N N . ASP A 1 116 ? -8.533 9.745 13.957 1.00 73.12 116 ASP A N 1
ATOM 954 C CA . ASP A 1 116 ? -9.404 10.879 13.647 1.00 73.12 116 ASP A CA 1
ATOM 955 C C . ASP A 1 116 ? -10.203 10.725 12.342 1.00 73.12 116 ASP A C 1
ATOM 957 O O . ASP A 1 116 ? -11.192 11.436 12.152 1.00 73.12 116 ASP A O 1
ATOM 961 N N . GLN A 1 117 ? -9.822 9.792 11.466 1.00 77.12 117 GLN A N 1
ATOM 962 C CA . GLN A 1 117 ? -10.519 9.521 10.205 1.00 77.12 117 GLN A CA 1
ATOM 963 C C . GLN A 1 117 ? -11.517 8.364 10.280 1.00 77.12 117 GLN A C 1
ATOM 965 O O . GLN A 1 117 ? -12.269 8.143 9.324 1.00 77.12 117 GLN A O 1
ATOM 970 N N . ILE A 1 118 ? -11.553 7.635 11.396 1.00 78.88 118 ILE A N 1
ATOM 971 C CA . ILE A 1 118 ? -12.478 6.517 11.580 1.00 78.88 118 ILE A CA 1
ATOM 972 C C . ILE A 1 118 ? -13.915 7.052 11.609 1.00 78.88 118 ILE A C 1
ATOM 974 O O . ILE A 1 118 ? -14.281 7.864 12.459 1.00 78.88 118 ILE A O 1
ATOM 978 N N . LYS A 1 119 ? -14.761 6.603 10.678 1.00 82.88 119 LYS A N 1
ATOM 979 C CA . LYS A 1 119 ? -16.180 6.988 10.649 1.00 82.88 119 LYS A CA 1
ATOM 980 C C . LYS A 1 119 ? -17.010 6.014 11.474 1.00 82.88 119 LYS A C 1
ATOM 982 O O . LYS A 1 119 ? -16.811 4.806 11.376 1.00 82.88 119 LYS A O 1
ATOM 987 N N . PHE A 1 120 ? -17.997 6.528 12.207 1.00 86.31 120 PHE A N 1
ATOM 988 C CA . PHE A 1 120 ? -18.885 5.695 13.021 1.00 86.31 120 PHE A CA 1
ATOM 989 C C . PHE A 1 120 ? -19.581 4.596 12.199 1.00 86.31 120 PHE A C 1
ATOM 991 O O . PHE A 1 120 ? -19.511 3.429 12.571 1.00 86.31 120 PHE A O 1
ATOM 998 N N . ASP A 1 121 ? -20.088 4.930 11.006 1.00 85.44 121 ASP A N 1
ATOM 999 C CA . ASP A 1 121 ? -20.711 3.979 10.071 1.00 85.44 121 ASP A CA 1
ATOM 1000 C C . ASP A 1 121 ? -19.811 2.780 9.708 1.00 85.44 121 ASP A C 1
ATOM 1002 O O . ASP A 1 121 ? -20.298 1.732 9.283 1.00 85.44 121 ASP A O 1
ATOM 1006 N N . GLN A 1 122 ? -18.483 2.928 9.791 1.00 79.50 122 GLN A N 1
ATOM 1007 C CA . GLN A 1 122 ? -17.547 1.827 9.553 1.00 79.50 122 GLN A CA 1
ATOM 1008 C C . GLN A 1 122 ? -17.526 0.875 10.750 1.00 79.50 122 GLN A C 1
ATOM 1010 O O . GLN A 1 122 ? -17.608 -0.336 10.566 1.00 79.50 122 GLN A O 1
ATOM 1015 N N . ILE A 1 123 ? -17.495 1.414 11.968 1.00 83.69 123 ILE A N 1
ATOM 1016 C CA . ILE A 1 123 ? -17.532 0.618 13.197 1.00 83.69 123 ILE A CA 1
ATOM 1017 C C . ILE A 1 123 ? -18.881 -0.096 13.345 1.00 83.69 123 ILE A C 1
ATOM 1019 O O . ILE A 1 123 ? -18.907 -1.277 13.684 1.00 83.69 123 ILE A O 1
ATOM 1023 N N . GLU A 1 124 ? -19.996 0.554 13.006 1.00 85.25 124 GLU A N 1
ATOM 1024 C CA . GLU A 1 124 ? -21.313 -0.098 13.021 1.00 85.25 124 GLU A CA 1
ATOM 1025 C C . GLU A 1 124 ? -21.381 -1.300 12.074 1.00 85.25 124 GLU A C 1
ATOM 1027 O O . GLU A 1 124 ? -21.959 -2.334 12.415 1.00 85.25 124 GLU A O 1
ATOM 1032 N N . LYS A 1 125 ? -20.736 -1.213 10.904 1.00 82.44 125 LYS A N 1
ATOM 1033 C CA . LYS A 1 125 ? -20.619 -2.356 9.988 1.00 82.44 125 LYS A CA 1
ATOM 1034 C C . LYS A 1 125 ? -19.816 -3.497 10.607 1.00 82.44 125 LYS A C 1
ATOM 1036 O O . LYS A 1 125 ? -20.231 -4.641 10.461 1.00 82.44 125 LYS A O 1
ATOM 1041 N N . CYS A 1 126 ? -18.725 -3.218 11.323 1.00 79.38 126 CYS A N 1
ATOM 1042 C CA . CYS A 1 126 ? -17.984 -4.253 12.055 1.00 79.38 126 CYS A CA 1
ATOM 1043 C C . CYS A 1 126 ? -18.857 -4.940 13.101 1.00 79.38 126 CYS A C 1
ATOM 1045 O O . CYS A 1 126 ? -18.885 -6.166 13.155 1.00 79.38 126 CYS A O 1
ATOM 1047 N N . VAL A 1 127 ? -19.579 -4.161 13.909 1.00 84.31 127 VAL A N 1
ATOM 1048 C CA . VAL A 1 127 ? -20.486 -4.678 14.943 1.00 84.31 127 VAL A CA 1
ATOM 1049 C C . VAL A 1 127 ? -21.541 -5.593 14.322 1.00 84.31 127 VAL A C 1
ATOM 1051 O O . VAL A 1 127 ? -21.754 -6.702 14.811 1.00 84.31 127 VAL A O 1
ATOM 1054 N N . ALA A 1 128 ? -22.129 -5.175 13.197 1.00 82.94 128 ALA A N 1
ATOM 1055 C CA . ALA A 1 128 ? -23.113 -5.963 12.464 1.00 82.94 128 ALA A CA 1
ATOM 1056 C C . ALA A 1 128 ? -22.521 -7.251 11.869 1.00 82.94 128 ALA A C 1
ATOM 1058 O O . ALA A 1 128 ? -23.124 -8.315 11.995 1.00 82.94 128 ALA A O 1
ATOM 1059 N N . ILE A 1 129 ? -21.342 -7.184 11.240 1.00 80.06 129 ILE A N 1
ATOM 1060 C CA . ILE A 1 129 ? -20.704 -8.355 10.620 1.00 80.06 129 ILE A CA 1
ATOM 1061 C C . ILE A 1 129 ? -20.259 -9.373 11.677 1.00 80.06 129 ILE A C 1
ATOM 1063 O O . ILE A 1 129 ? -20.436 -10.578 11.498 1.00 80.06 129 ILE A O 1
ATOM 1067 N N . LEU A 1 130 ? -19.702 -8.894 12.788 1.00 79.56 130 LEU A N 1
ATOM 1068 C CA . LEU A 1 130 ? -19.258 -9.730 13.901 1.00 79.56 130 LEU A CA 1
ATOM 1069 C C . LEU A 1 130 ? -20.418 -10.179 14.803 1.00 79.56 130 LEU A C 1
ATOM 1071 O O . LEU A 1 130 ? -20.198 -10.982 15.708 1.00 79.56 130 LEU A O 1
ATOM 1075 N N . ASN A 1 131 ? -21.639 -9.696 14.540 1.00 83.69 131 ASN A N 1
ATOM 1076 C CA . ASN A 1 131 ? -22.849 -9.985 15.305 1.00 83.69 131 ASN A CA 1
ATOM 1077 C C . ASN A 1 131 ? -22.649 -9.757 16.816 1.00 83.69 131 ASN A C 1
ATOM 1079 O O . ASN A 1 131 ? -22.969 -10.615 17.642 1.00 83.69 131 ASN A O 1
ATOM 1083 N N . LEU A 1 132 ? -22.053 -8.613 17.160 1.00 83.62 132 LEU A N 1
ATOM 1084 C CA . LEU A 1 132 ? -21.785 -8.220 18.540 1.00 83.62 132 LEU A CA 1
ATOM 1085 C C . LEU A 1 132 ? -23.000 -7.499 19.126 1.00 83.62 132 LEU A C 1
ATOM 1087 O O . LEU A 1 132 ? -23.599 -6.643 18.480 1.00 83.62 132 LEU A O 1
ATOM 1091 N N 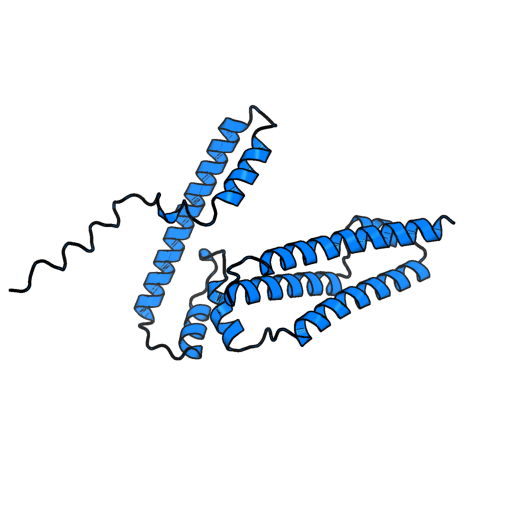. GLU A 1 133 ? -23.334 -7.815 20.373 1.00 88.62 133 GLU A N 1
ATOM 1092 C CA . GLU A 1 133 ? -24.359 -7.094 21.126 1.00 88.62 133 GLU A CA 1
ATOM 1093 C C . GLU A 1 133 ? -23.691 -5.909 21.836 1.00 88.62 133 GLU A C 1
ATOM 1095 O O . GLU A 1 133 ? -22.956 -6.090 22.810 1.00 88.62 133 GLU A O 1
ATOM 1100 N N . VAL A 1 134 ? -23.872 -4.700 21.300 1.00 88.44 134 VAL A N 1
ATOM 1101 C CA . VAL A 1 134 ? -23.183 -3.489 21.769 1.00 88.44 134 VAL A CA 1
ATOM 1102 C C . VAL A 1 134 ? -24.180 -2.343 21.912 1.00 88.44 134 VAL A C 1
ATOM 1104 O O . VAL A 1 134 ? -25.116 -2.213 21.127 1.00 88.44 134 VAL A O 1
ATOM 1107 N N . ASP A 1 135 ? -23.967 -1.498 22.916 1.00 92.19 135 ASP A N 1
ATOM 1108 C CA . ASP A 1 135 ? -24.683 -0.233 23.059 1.00 92.19 135 ASP A CA 1
ATOM 1109 C C . ASP A 1 135 ? -24.111 0.787 22.060 1.00 92.19 135 ASP A C 1
ATOM 1111 O O . ASP A 1 135 ? -22.984 1.261 22.221 1.00 92.19 135 ASP A O 1
ATOM 1115 N N . HIS A 1 136 ? -24.873 1.082 21.003 1.00 88.75 136 HIS A N 1
ATOM 1116 C CA . HIS A 1 136 ? -24.448 1.970 19.918 1.00 88.75 136 HIS A CA 1
ATOM 1117 C C . HIS A 1 136 ? -24.261 3.422 20.377 1.00 88.75 136 HIS A C 1
ATOM 1119 O O . HIS A 1 136 ? -23.337 4.085 19.904 1.00 88.7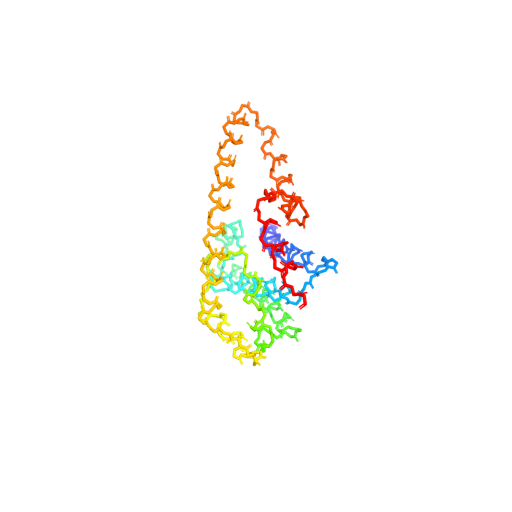5 136 HIS A O 1
ATOM 1125 N N . ASP A 1 137 ? -25.085 3.906 21.311 1.00 89.56 137 ASP A N 1
ATOM 1126 C CA . ASP A 1 137 ? -24.998 5.282 21.807 1.00 89.56 137 ASP A CA 1
ATOM 1127 C C . ASP A 1 137 ? -23.715 5.456 22.623 1.00 89.56 137 ASP A C 1
ATOM 1129 O O . ASP A 1 137 ? -22.933 6.383 22.397 1.00 89.56 137 ASP A O 1
ATOM 1133 N N . LYS A 1 138 ? -23.436 4.497 23.512 1.00 91.75 138 LYS A N 1
ATOM 1134 C CA . LYS A 1 138 ? -22.196 4.491 24.290 1.00 91.75 138 LYS A CA 1
ATOM 1135 C C . LYS A 1 138 ? -20.961 4.337 23.401 1.00 91.75 138 LYS A C 1
ATOM 1137 O O . LYS A 1 138 ? -19.963 5.024 23.608 1.00 91.75 138 LYS A O 1
ATOM 1142 N N . LEU A 1 139 ? -21.028 3.467 22.395 1.00 88.94 139 LEU A N 1
ATOM 1143 C CA . LEU A 1 139 ? -19.941 3.272 21.437 1.00 88.94 139 LEU A CA 1
ATOM 1144 C C . LEU A 1 139 ? -19.640 4.562 20.660 1.00 88.94 139 LEU A C 1
ATOM 1146 O O . LEU A 1 139 ? -18.473 4.899 20.459 1.00 88.94 139 LEU A O 1
ATOM 1150 N N . PHE A 1 140 ? -20.673 5.306 20.256 1.00 90.94 140 PHE A N 1
ATOM 1151 C CA . PHE A 1 140 ? -20.511 6.604 19.602 1.00 90.94 140 PHE A CA 1
ATOM 1152 C C . PHE A 1 140 ? -19.781 7.600 20.509 1.00 90.94 140 PHE A C 1
ATOM 1154 O O . PHE A 1 140 ? -18.810 8.226 20.077 1.00 90.94 140 PHE A O 1
ATOM 1161 N N . GLU A 1 141 ? -20.196 7.717 21.773 1.00 92.31 141 GLU A N 1
ATOM 1162 C CA . GLU A 1 141 ? -19.537 8.592 22.751 1.00 92.31 141 GLU A CA 1
ATOM 1163 C C . GLU A 1 141 ? -18.062 8.218 22.964 1.00 92.31 141 GLU A C 1
ATOM 1165 O O . GLU A 1 141 ? -17.194 9.097 22.959 1.00 92.31 141 GLU A O 1
ATOM 1170 N N . GLU A 1 142 ? -17.759 6.923 23.092 1.00 88.56 142 GLU A N 1
ATOM 1171 C CA . GLU A 1 142 ? -16.391 6.418 23.259 1.00 88.56 142 GLU A CA 1
ATOM 1172 C C . GLU A 1 142 ? -15.504 6.759 22.052 1.00 88.56 142 GLU A C 1
ATOM 1174 O O . GLU A 1 142 ? -14.376 7.226 22.228 1.00 88.56 142 GLU A O 1
ATOM 1179 N N . ILE A 1 143 ? -16.017 6.609 20.827 1.00 88.12 143 ILE A N 1
ATOM 1180 C CA . ILE A 1 143 ? -15.285 6.947 19.597 1.00 88.12 143 ILE A CA 1
ATOM 1181 C C . ILE A 1 143 ? -15.006 8.447 19.518 1.00 88.12 143 ILE A C 1
ATOM 1183 O O . ILE A 1 143 ? -13.874 8.844 19.236 1.00 88.12 143 ILE A O 1
ATOM 1187 N N . ILE A 1 144 ? -16.000 9.293 19.797 1.00 89.50 144 ILE A N 1
ATOM 1188 C CA . ILE A 1 144 ? -15.814 10.750 19.797 1.00 89.50 144 ILE A CA 1
ATOM 1189 C C . ILE A 1 144 ? -14.781 11.161 20.851 1.00 89.50 144 ILE A C 1
ATOM 1191 O O . ILE A 1 144 ? -13.907 11.987 20.572 1.00 89.50 144 ILE A O 1
ATOM 1195 N N . SER A 1 145 ? -14.836 10.564 22.044 1.00 89.50 145 SER A N 1
ATOM 1196 C CA . SER A 1 145 ? -13.839 10.796 23.089 1.00 89.50 145 SER A CA 1
ATOM 1197 C C . SER A 1 145 ? -12.438 10.411 22.613 1.00 89.50 145 SER A C 1
ATOM 1199 O O . SER A 1 145 ? -11.512 11.213 22.736 1.00 89.50 145 SER A O 1
ATOM 1201 N N . LEU A 1 146 ? -12.282 9.224 22.021 1.00 85.94 146 LEU A N 1
ATOM 1202 C CA . LEU A 1 146 ? -11.002 8.732 21.512 1.00 85.94 146 LEU A CA 1
ATOM 1203 C C . LEU A 1 146 ? -10.428 9.652 20.424 1.00 85.94 146 LEU A C 1
ATOM 1205 O O . LEU A 1 146 ? -9.247 9.995 20.461 1.00 85.94 146 LEU A O 1
ATOM 1209 N N . GLN A 1 147 ? -11.263 10.102 19.485 1.00 87.56 147 GLN A N 1
ATOM 1210 C CA . GLN A 1 147 ? -10.863 11.025 18.421 1.00 87.56 147 GLN A CA 1
ATOM 1211 C C . GLN A 1 147 ? -10.399 12.378 18.961 1.00 87.56 147 GLN A C 1
ATOM 1213 O O . GLN A 1 147 ? -9.438 12.952 18.446 1.00 87.56 147 GLN A O 1
ATOM 1218 N N . ASN A 1 148 ? -11.062 12.896 19.995 1.00 88.06 148 ASN A N 1
ATOM 1219 C CA . ASN A 1 148 ? -10.656 14.144 20.634 1.00 88.06 148 ASN A CA 1
ATOM 1220 C C . ASN A 1 148 ? -9.312 13.985 21.351 1.00 88.06 148 ASN A C 1
ATOM 1222 O O . ASN A 1 148 ? -8.413 14.793 21.128 1.00 88.06 148 ASN A O 1
ATOM 1226 N N . THR A 1 149 ? -9.132 12.908 22.120 1.00 86.50 149 THR A N 1
ATOM 1227 C CA . THR A 1 149 ? -7.849 12.602 22.767 1.00 86.50 149 THR A CA 1
ATOM 1228 C C . THR A 1 149 ? -6.725 12.443 21.742 1.00 86.50 149 THR A C 1
ATOM 1230 O O . THR A 1 149 ? -5.640 12.987 21.932 1.00 86.50 149 THR A O 1
ATOM 1233 N N . TYR A 1 150 ? -6.977 11.766 20.619 1.00 84.44 150 TYR A N 1
ATOM 1234 C CA . TYR A 1 150 ? -5.990 11.623 19.547 1.00 84.44 150 TYR A CA 1
ATOM 1235 C C . TYR A 1 150 ? -5.569 12.979 18.961 1.00 84.44 150 TYR A C 1
ATOM 1237 O O . TYR A 1 150 ? -4.376 13.240 18.806 1.00 84.44 150 TYR A O 1
ATOM 1245 N N . LYS A 1 151 ? -6.525 13.881 18.698 1.00 86.00 151 LYS A N 1
ATOM 1246 C CA . LYS A 1 151 ? -6.234 15.242 18.212 1.00 86.00 151 LYS A CA 1
ATOM 1247 C C . LYS A 1 151 ? -5.392 16.043 19.202 1.00 86.00 151 LYS A C 1
ATOM 1249 O O . LYS A 1 151 ? -4.471 16.741 18.785 1.00 86.00 151 LYS A O 1
ATOM 1254 N N . GLU A 1 152 ? -5.684 15.939 20.496 1.00 86.06 152 GLU A N 1
ATOM 1255 C CA . GLU A 1 152 ? -4.903 16.601 21.547 1.00 86.06 152 GLU A CA 1
ATOM 1256 C C . GLU A 1 152 ? -3.462 16.080 21.592 1.00 86.06 152 GLU A C 1
ATOM 1258 O O . GLU A 1 152 ? -2.517 16.873 21.587 1.00 86.06 152 GLU A O 1
ATOM 1263 N N . VAL A 1 153 ? -3.281 14.756 21.565 1.00 83.44 153 VAL A N 1
ATOM 1264 C CA . VAL A 1 153 ? -1.954 14.120 21.544 1.00 83.44 153 VAL A CA 1
ATOM 1265 C C . VAL A 1 153 ? -1.177 14.522 20.293 1.00 83.44 153 VAL A C 1
ATOM 1267 O O . VAL A 1 153 ? -0.003 14.884 20.394 1.00 83.44 153 VAL A O 1
ATOM 1270 N N . ASN A 1 154 ? -1.816 14.516 19.122 1.00 81.06 154 ASN A N 1
ATOM 1271 C CA . ASN A 1 154 ? -1.143 14.868 17.876 1.00 81.06 154 ASN A CA 1
ATOM 1272 C C . ASN A 1 154 ? -0.776 16.361 17.827 1.00 81.06 154 ASN A C 1
ATOM 1274 O O . ASN A 1 154 ? 0.338 16.707 17.445 1.00 81.06 154 ASN A O 1
ATOM 1278 N N . SER A 1 155 ? -1.645 17.248 18.325 1.00 83.38 155 SER A N 1
ATOM 1279 C CA . SER A 1 155 ? -1.324 18.674 18.474 1.00 83.38 155 SER A CA 1
ATOM 1280 C C . SER A 1 155 ? -0.139 18.904 19.420 1.00 83.38 155 SER A C 1
ATOM 1282 O O . SER A 1 155 ? 0.726 19.744 19.151 1.00 83.38 155 SER A O 1
ATOM 1284 N N . TYR A 1 156 ? -0.058 18.143 20.514 1.00 83.25 156 TYR A N 1
ATOM 1285 C CA . TYR A 1 156 ? 1.079 18.200 21.427 1.00 83.25 156 TYR A CA 1
ATOM 1286 C C . TYR A 1 156 ? 2.369 17.695 20.765 1.00 83.25 156 TYR A C 1
ATOM 1288 O O . TYR A 1 156 ? 3.417 18.333 20.891 1.00 83.25 156 TYR A O 1
ATOM 1296 N N . ARG A 1 157 ? 2.292 16.597 20.004 1.00 78.19 157 ARG A N 1
ATOM 1297 C CA . ARG A 1 157 ? 3.406 16.055 19.213 1.00 78.19 157 ARG A CA 1
ATOM 1298 C C . ARG A 1 157 ? 3.930 17.085 18.211 1.00 78.19 157 ARG A C 1
ATOM 1300 O O . ARG A 1 157 ? 5.130 17.337 18.180 1.00 78.19 157 ARG A O 1
ATOM 1307 N N . GLU A 1 158 ? 3.053 17.730 17.446 1.00 79.19 158 GLU A N 1
ATOM 1308 C CA . GLU A 1 158 ? 3.425 18.799 16.507 1.00 79.19 158 GLU A CA 1
ATOM 1309 C C . GLU A 1 158 ? 4.106 19.976 17.220 1.00 79.19 158 GLU A C 1
ATOM 1311 O O . GLU A 1 158 ? 5.131 20.481 16.759 1.00 79.19 158 GLU A O 1
ATOM 1316 N N . SER A 1 159 ? 3.593 20.381 18.387 1.00 79.19 159 SER A N 1
ATOM 1317 C CA . SER A 1 159 ? 4.221 21.422 19.207 1.00 79.19 159 SER A CA 1
ATOM 1318 C C . SER A 1 159 ? 5.636 21.037 19.648 1.00 79.19 159 SER A C 1
ATOM 1320 O O . SER A 1 159 ? 6.545 21.869 19.589 1.00 79.19 159 SER A O 1
ATOM 1322 N N . LEU A 1 160 ? 5.846 19.781 20.053 1.00 76.56 160 LEU A N 1
ATOM 1323 C CA . LEU A 1 160 ? 7.166 19.261 20.404 1.00 76.56 160 LEU A CA 1
ATOM 1324 C C . LEU A 1 160 ? 8.111 19.251 19.201 1.00 76.56 160 LEU A C 1
ATOM 1326 O O . LEU A 1 160 ? 9.249 19.689 19.348 1.00 76.56 160 LEU A O 1
ATOM 1330 N N . PHE A 1 161 ? 7.656 18.834 18.017 1.00 74.62 161 PHE A N 1
ATOM 1331 C CA . PHE A 1 161 ? 8.474 18.880 16.799 1.00 74.62 161 PHE A CA 1
ATOM 1332 C C . PHE A 1 161 ? 8.947 20.297 16.486 1.00 74.62 161 PHE A C 1
ATOM 1334 O O . PHE A 1 161 ? 10.139 20.503 16.279 1.00 74.62 161 PHE A O 1
ATOM 1341 N N . VAL A 1 162 ? 8.058 21.291 16.544 1.00 77.19 162 VAL A N 1
ATOM 1342 C CA . VAL A 1 162 ? 8.425 22.700 16.324 1.00 77.19 162 VAL A CA 1
ATOM 1343 C C . VAL A 1 162 ? 9.446 23.182 17.360 1.00 77.19 162 VAL A C 1
ATOM 1345 O O . VAL A 1 162 ? 10.377 23.923 17.033 1.00 77.19 162 VAL A O 1
ATOM 1348 N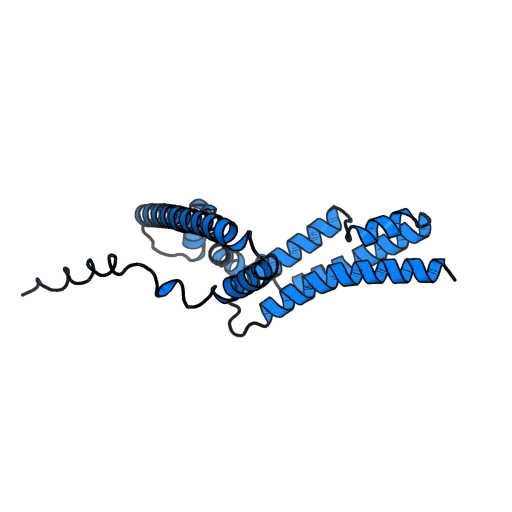 N . GLN A 1 163 ? 9.302 22.766 18.620 1.00 74.44 163 GLN A N 1
ATOM 1349 C CA . GLN A 1 163 ? 10.255 23.106 19.679 1.00 74.44 163 GLN A CA 1
ATOM 1350 C C . GLN A 1 163 ? 11.620 22.443 19.453 1.00 74.44 163 GLN A C 1
ATOM 1352 O O . GLN A 1 163 ? 12.644 23.113 19.584 1.00 74.44 163 GLN A O 1
ATOM 1357 N N . ILE A 1 164 ? 11.643 21.167 19.064 1.00 70.12 164 ILE A N 1
ATOM 1358 C CA . ILE A 1 164 ? 12.861 20.413 18.754 1.00 70.12 164 ILE A CA 1
ATOM 1359 C C . ILE A 1 164 ? 13.548 20.998 17.517 1.00 70.12 164 ILE A C 1
ATOM 1361 O O . ILE A 1 164 ? 14.738 21.281 17.572 1.00 70.12 164 ILE A O 1
ATOM 1365 N N . GLU A 1 165 ? 12.825 21.281 16.433 1.00 67.19 165 GLU A N 1
ATOM 1366 C CA . GLU A 1 165 ? 13.386 21.916 15.233 1.00 67.19 165 GLU A CA 1
ATOM 1367 C C . GLU A 1 165 ? 13.995 23.287 15.532 1.00 67.19 165 GLU A C 1
ATOM 1369 O O . GLU A 1 165 ? 15.047 23.631 14.990 1.00 67.19 165 GLU A O 1
ATOM 1374 N N . LYS A 1 166 ? 13.376 24.064 16.427 1.00 71.06 166 LYS A N 1
ATOM 1375 C CA . LYS A 1 166 ? 13.916 25.348 16.885 1.00 71.06 166 LYS A CA 1
ATOM 1376 C C . LYS A 1 166 ? 15.199 25.184 17.708 1.00 71.06 166 LYS A C 1
ATOM 1378 O O . LYS A 1 166 ? 16.075 26.041 17.620 1.00 71.06 166 LYS A O 1
ATOM 1383 N N . TYR A 1 167 ? 15.315 24.112 18.489 1.00 65.25 167 TYR A N 1
ATOM 1384 C CA . TYR A 1 167 ? 16.520 23.783 19.259 1.00 65.25 167 TYR A CA 1
ATOM 1385 C C . TYR A 1 167 ? 17.646 23.210 18.381 1.00 65.25 167 TYR A C 1
ATOM 1387 O O . TYR A 1 167 ? 18.808 23.562 18.566 1.00 65.25 167 TYR A O 1
ATOM 1395 N N . VAL A 1 168 ? 17.301 22.376 17.399 1.00 61.53 168 VAL A N 1
ATOM 1396 C CA . VAL A 1 168 ? 18.231 21.630 16.531 1.00 61.53 168 VAL A CA 1
ATOM 1397 C C . VAL A 1 168 ? 18.623 22.424 15.282 1.00 61.53 168 VAL A C 1
ATOM 1399 O O . VAL A 1 168 ? 19.639 22.144 14.652 1.00 61.53 168 VAL A O 1
ATOM 1402 N N . GLY A 1 169 ? 17.885 23.484 14.937 1.00 52.31 169 GLY A N 1
ATOM 1403 C CA . GLY A 1 169 ? 18.184 24.408 13.836 1.00 52.31 169 GLY A CA 1
ATOM 1404 C C . GLY A 1 169 ? 19.552 25.113 13.892 1.00 52.31 169 GLY A C 1
ATOM 1405 O O . GLY A 1 169 ? 19.821 25.945 13.030 1.00 52.31 169 GLY A O 1
ATOM 1406 N N . GLY A 1 170 ? 20.416 24.790 14.864 1.00 52.50 170 GLY A N 1
ATOM 1407 C CA . GLY A 1 170 ? 21.836 25.151 14.896 1.00 52.50 170 GLY A CA 1
ATOM 1408 C C . GLY A 1 170 ? 22.813 24.090 14.354 1.00 52.50 170 GLY A C 1
ATOM 1409 O O . GLY A 1 170 ? 23.944 24.455 14.039 1.00 52.50 170 GLY A O 1
ATOM 1410 N N . HIS A 1 171 ? 22.424 22.814 14.203 1.00 52.12 171 HIS A N 1
ATOM 1411 C CA . HIS A 1 171 ? 23.339 21.727 13.815 1.00 52.12 171 HIS A CA 1
ATOM 1412 C C . HIS A 1 171 ? 22.690 20.700 12.860 1.00 52.12 171 HIS A C 1
ATOM 1414 O O . HIS A 1 171 ? 21.883 19.863 13.250 1.00 52.12 171 HIS A O 1
ATOM 1420 N N . GLU A 1 172 ? 23.087 20.733 11.581 1.00 51.19 172 GLU A N 1
ATOM 1421 C CA . GLU A 1 172 ? 22.564 19.886 10.486 1.00 51.19 172 GLU A CA 1
ATOM 1422 C C . GLU A 1 172 ? 22.720 18.365 10.690 1.00 51.19 172 GLU A C 1
ATOM 1424 O O . GLU A 1 172 ? 21.988 17.595 10.075 1.00 51.19 172 GLU A O 1
ATOM 1429 N N . ILE A 1 173 ? 23.635 17.921 11.556 1.00 52.12 173 ILE A N 1
ATOM 1430 C CA . ILE A 1 173 ? 23.952 16.496 11.764 1.00 52.12 173 ILE A CA 1
ATOM 1431 C C . ILE A 1 173 ? 22.934 15.813 12.705 1.00 52.12 173 ILE A C 1
ATOM 1433 O O . ILE A 1 173 ? 22.705 14.612 12.600 1.00 52.12 173 ILE A O 1
ATOM 1437 N N . GLU A 1 174 ? 22.243 16.565 13.567 1.00 52.47 174 GLU A N 1
ATOM 1438 C CA . GLU A 1 174 ? 21.319 16.008 14.573 1.00 52.47 174 GLU A CA 1
ATOM 1439 C C . GLU A 1 174 ? 19.905 15.722 14.032 1.00 52.47 174 GLU A C 1
ATOM 1441 O O . GLU A 1 174 ? 19.164 14.936 14.620 1.00 52.47 174 GLU A O 1
ATOM 1446 N N . LYS A 1 175 ? 19.527 16.282 12.872 1.00 50.00 175 LYS A N 1
ATOM 1447 C CA . LYS A 1 175 ? 18.198 16.056 12.266 1.00 50.00 175 LYS A CA 1
ATOM 1448 C C . LYS A 1 175 ? 17.977 14.620 11.779 1.00 50.00 175 LYS A C 1
ATOM 1450 O O . LYS A 1 175 ? 16.844 14.151 11.805 1.00 50.00 175 LYS A O 1
ATOM 1455 N N . GLN A 1 176 ? 19.031 13.929 11.339 1.00 52.41 176 GLN A N 1
ATOM 1456 C CA . GLN A 1 176 ? 18.927 12.528 10.909 1.00 52.41 176 GLN A CA 1
ATOM 1457 C C . GLN A 1 176 ? 18.757 11.580 12.100 1.00 52.41 176 GLN A C 1
ATOM 1459 O O . GLN A 1 176 ? 17.885 10.719 12.056 1.00 52.41 176 GLN A O 1
ATOM 1464 N N . MET A 1 177 ? 19.489 11.810 13.196 1.00 51.06 177 MET A N 1
ATOM 1465 C CA . MET A 1 177 ? 19.377 10.990 14.410 1.00 51.06 177 MET A CA 1
ATOM 1466 C C . MET A 1 177 ? 18.006 11.114 15.085 1.00 51.06 177 MET A C 1
ATOM 1468 O O . MET A 1 177 ? 17.527 10.164 15.687 1.00 51.06 177 MET A O 1
ATOM 1472 N N . ILE A 1 178 ? 17.350 12.270 14.978 1.00 54.75 178 ILE A N 1
ATOM 1473 C CA . ILE A 1 178 ? 16.018 12.480 15.555 1.00 54.75 178 ILE A CA 1
ATOM 1474 C C . ILE A 1 178 ? 14.951 11.672 14.813 1.00 54.75 178 ILE A C 1
ATOM 1476 O O . ILE A 1 178 ? 14.107 11.061 15.459 1.00 54.75 178 ILE A O 1
ATOM 1480 N N . ASN A 1 179 ? 15.004 11.613 13.481 1.00 52.16 179 ASN A N 1
ATOM 1481 C CA . ASN A 1 179 ? 14.068 10.781 12.722 1.00 52.16 179 ASN A CA 1
ATOM 1482 C C . ASN A 1 179 ? 14.274 9.286 13.012 1.00 52.16 179 ASN A C 1
ATOM 1484 O O . ASN A 1 179 ? 13.289 8.573 13.152 1.00 52.16 179 ASN A O 1
ATOM 1488 N N . GLU A 1 180 ? 15.523 8.837 13.182 1.00 53.34 180 GLU A N 1
ATOM 1489 C CA . GLU A 1 180 ? 15.831 7.448 13.560 1.00 53.34 180 GLU A CA 1
ATOM 1490 C C . GLU A 1 180 ? 15.342 7.108 14.982 1.00 53.34 180 GLU A C 1
ATOM 1492 O O . GLU A 1 180 ? 14.723 6.071 15.187 1.00 53.34 180 GLU A O 1
ATOM 1497 N N . VAL A 1 181 ? 15.515 8.010 15.957 1.00 52.62 181 VAL A N 1
ATOM 1498 C CA . VAL A 1 181 ? 15.033 7.805 17.340 1.00 52.62 181 VAL A CA 1
ATOM 1499 C C . VAL A 1 181 ? 13.502 7.813 17.432 1.00 52.62 181 VAL A C 1
ATOM 1501 O O . VAL A 1 181 ? 12.936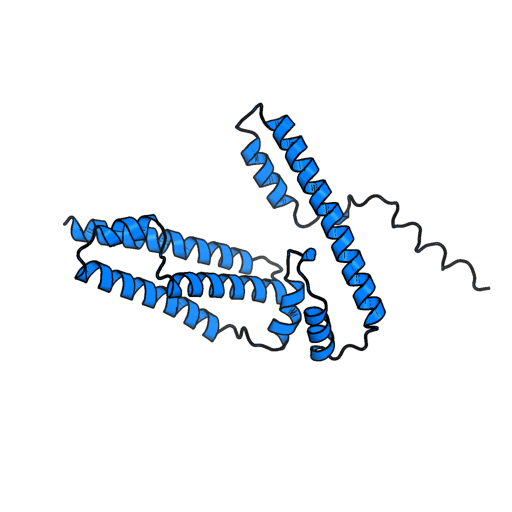 7.129 18.279 1.00 52.62 181 VAL A O 1
ATOM 1504 N N . PHE A 1 182 ? 12.808 8.573 16.580 1.00 51.72 182 PHE A N 1
ATOM 1505 C CA . PHE A 1 182 ? 11.342 8.600 16.576 1.00 51.72 182 PHE A CA 1
ATOM 1506 C C . PHE A 1 182 ? 10.703 7.439 15.804 1.00 51.72 182 PHE A C 1
ATOM 1508 O O . PHE A 1 182 ? 9.571 7.097 16.130 1.00 51.72 182 PHE A O 1
ATOM 1515 N N . GLU A 1 183 ? 11.402 6.810 14.853 1.00 54.22 183 GLU A N 1
ATOM 1516 C CA . GLU A 1 183 ? 10.975 5.524 14.272 1.00 54.22 183 GLU A CA 1
ATOM 1517 C C . GLU A 1 183 ? 11.123 4.361 15.274 1.00 54.22 183 GLU A C 1
ATOM 1519 O O . GLU A 1 183 ? 10.346 3.413 15.227 1.00 54.22 183 GLU A O 1
ATOM 1524 N N . GLU A 1 184 ? 12.059 4.441 16.229 1.00 48.84 184 GLU A N 1
ATOM 1525 C CA . GLU A 1 184 ? 12.236 3.430 17.289 1.00 48.84 184 GLU A CA 1
ATOM 1526 C C . GLU A 1 184 ? 11.246 3.558 18.468 1.00 48.84 184 GLU A C 1
ATOM 1528 O O . GLU A 1 184 ? 11.147 2.649 19.292 1.00 48.84 184 GLU A O 1
ATOM 1533 N N . LEU A 1 185 ? 10.500 4.664 18.577 1.00 48.47 185 LEU A N 1
ATOM 1534 C CA . LEU A 1 185 ? 9.624 4.949 19.727 1.00 48.47 185 LEU A CA 1
ATOM 1535 C C . LEU A 1 185 ? 8.180 4.426 19.595 1.00 48.47 185 LEU A C 1
ATOM 1537 O O . LEU A 1 185 ? 7.382 4.657 20.509 1.00 48.47 185 LEU A O 1
ATOM 1541 N N . ASP A 1 186 ? 7.836 3.733 18.507 1.00 47.94 186 ASP A N 1
ATOM 1542 C CA . ASP A 1 186 ? 6.434 3.433 18.180 1.00 47.94 186 ASP A CA 1
ATOM 1543 C C . ASP A 1 186 ? 5.783 2.270 18.960 1.00 47.94 186 ASP A C 1
ATOM 1545 O O . ASP A 1 186 ? 4.558 2.214 18.964 1.00 47.94 186 ASP A O 1
ATOM 1549 N N . ASP A 1 187 ? 6.505 1.422 19.714 1.00 49.84 187 ASP A N 1
ATOM 1550 C CA . ASP A 1 187 ? 5.862 0.211 20.280 1.00 49.84 187 ASP A CA 1
ATOM 1551 C C . ASP A 1 187 ? 5.828 0.043 21.820 1.00 49.84 187 ASP A C 1
ATOM 1553 O O . ASP A 1 187 ? 4.946 -0.662 22.310 1.00 49.84 187 ASP A O 1
ATOM 1557 N N . GLU A 1 188 ? 6.664 0.699 22.646 1.00 43.62 188 GLU A N 1
ATOM 1558 C CA . GLU A 1 188 ? 6.648 0.413 24.110 1.00 43.62 188 GLU A CA 1
ATOM 1559 C C . GLU A 1 188 ? 6.700 1.616 25.075 1.00 43.62 188 GLU A C 1
ATOM 1561 O O . GLU A 1 188 ? 6.215 1.512 26.209 1.00 43.62 188 GLU A O 1
ATOM 1566 N N . GLU A 1 189 ? 7.226 2.785 24.692 1.00 44.94 189 GLU A N 1
ATOM 1567 C CA . GLU A 1 189 ? 7.469 3.865 25.672 1.00 44.94 189 GLU A CA 1
ATOM 1568 C C . GLU A 1 189 ? 6.316 4.876 25.836 1.00 44.94 189 GLU A C 1
ATOM 1570 O O . GLU A 1 189 ? 6.202 5.516 26.889 1.00 44.94 189 GLU A O 1
ATOM 1575 N N . LEU A 1 190 ? 5.416 4.999 24.852 1.00 43.25 190 LEU A N 1
ATOM 1576 C CA . LEU A 1 190 ? 4.288 5.947 24.898 1.00 43.25 190 LEU A CA 1
ATOM 1577 C C . LEU A 1 190 ? 3.211 5.557 25.925 1.00 43.25 190 LEU A C 1
ATOM 1579 O O . LEU A 1 190 ? 2.597 6.433 26.537 1.00 43.25 190 LEU A O 1
ATOM 1583 N N . VAL A 1 191 ? 3.038 4.260 26.201 1.00 45.69 191 VAL A N 1
ATOM 1584 C CA . VAL A 1 191 ? 2.067 3.758 27.193 1.00 45.69 191 VAL A CA 1
ATOM 1585 C C . VAL A 1 191 ? 2.497 4.088 28.631 1.00 45.69 191 VAL A C 1
ATOM 1587 O O . VAL A 1 191 ? 1.655 4.314 29.500 1.00 45.69 191 VAL A O 1
ATOM 1590 N N . ASN A 1 192 ? 3.804 4.202 28.891 1.00 43.53 192 ASN A N 1
ATOM 1591 C CA . ASN A 1 192 ? 4.348 4.431 30.234 1.00 43.53 192 ASN A CA 1
ATOM 1592 C C . ASN A 1 192 ? 4.499 5.914 30.619 1.00 43.53 192 ASN A C 1
ATOM 1594 O O . ASN A 1 192 ? 4.851 6.210 31.762 1.00 43.53 192 ASN A O 1
ATOM 1598 N N . ARG A 1 193 ? 4.221 6.854 29.703 1.00 43.12 193 ARG A N 1
ATOM 1599 C CA . ARG A 1 193 ? 4.356 8.305 29.947 1.00 43.12 193 ARG A CA 1
ATOM 1600 C C . ARG A 1 193 ? 3.034 9.076 29.979 1.00 43.12 193 ARG A C 1
ATOM 1602 O O . ARG A 1 193 ? 3.057 10.300 30.107 1.00 43.12 193 ARG A O 1
ATOM 1609 N N . ILE A 1 194 ? 1.890 8.389 29.946 1.00 38.81 194 ILE A N 1
ATOM 1610 C CA . ILE A 1 194 ? 0.598 9.021 30.248 1.00 38.81 194 ILE A CA 1
ATOM 1611 C C . ILE A 1 194 ? 0.609 9.445 31.730 1.00 38.81 194 ILE A C 1
ATOM 1613 O O . ILE A 1 194 ? 0.849 8.602 32.600 1.00 38.81 194 ILE A O 1
ATOM 1617 N N . PRO A 1 195 ? 0.358 10.727 32.060 1.00 35.19 195 PRO A N 1
ATOM 1618 C CA . PRO A 1 195 ? 0.330 11.191 33.439 1.00 35.19 195 PRO A CA 1
ATOM 1619 C C . PRO A 1 195 ? -0.655 10.379 34.286 1.00 35.19 195 PRO A C 1
ATOM 1621 O O . PRO A 1 195 ? -1.813 10.178 33.918 1.00 35.19 195 PRO A O 1
ATOM 1624 N N . THR A 1 196 ? -0.203 9.971 35.470 1.00 43.34 196 THR A N 1
ATOM 1625 C CA . THR A 1 196 ? -0.874 9.130 36.478 1.00 43.34 196 THR A CA 1
ATOM 1626 C C . THR A 1 196 ? -2.160 9.729 37.082 1.00 43.34 196 THR A C 1
ATOM 1628 O O . THR A 1 196 ? -2.569 9.338 38.172 1.00 43.34 196 THR A O 1
ATOM 1631 N N . GLN A 1 197 ? -2.823 10.678 36.417 1.00 40.78 197 GLN A N 1
ATOM 1632 C CA . GLN A 1 197 ? -4.077 11.280 36.883 1.00 40.78 197 GLN A CA 1
ATOM 1633 C C . GLN A 1 197 ? -5.335 10.552 36.381 1.00 40.78 197 GLN A C 1
ATOM 1635 O O . GLN A 1 197 ? -6.399 10.731 36.962 1.00 40.78 197 GLN A O 1
ATOM 1640 N N . ALA A 1 198 ? -5.219 9.639 35.411 1.00 38.03 198 ALA A N 1
ATOM 1641 C CA . ALA A 1 198 ? -6.332 8.779 34.986 1.00 38.03 198 ALA A CA 1
ATOM 1642 C C . ALA A 1 198 ? -6.484 7.479 35.811 1.00 38.03 198 ALA A C 1
ATOM 1644 O O . ALA A 1 198 ? -7.460 6.755 35.640 1.00 38.03 198 ALA A O 1
ATOM 1645 N N . ARG A 1 199 ? -5.570 7.172 36.749 1.00 39.97 199 ARG A N 1
ATOM 1646 C CA . ARG A 1 199 ? -5.651 5.960 37.600 1.00 39.97 199 ARG A CA 1
ATOM 1647 C C . ARG A 1 199 ? -6.500 6.114 38.871 1.00 39.97 199 ARG A C 1
ATOM 1649 O O . ARG A 1 199 ? -6.681 5.140 39.590 1.00 39.97 199 ARG A O 1
ATOM 1656 N N . VAL A 1 200 ? -7.051 7.296 39.158 1.00 40.28 200 VAL A N 1
ATOM 1657 C CA . VAL A 1 200 ? -7.729 7.564 40.447 1.00 40.28 200 VAL A CA 1
ATOM 1658 C C . VAL A 1 200 ? -9.246 7.287 40.429 1.00 40.28 200 VAL A C 1
ATOM 1660 O O . VAL A 1 200 ? -9.890 7.363 41.471 1.00 40.28 200 VAL A O 1
ATOM 1663 N N . HIS A 1 201 ? -9.840 6.867 39.305 1.00 39.03 201 HIS A N 1
ATOM 1664 C CA . HIS A 1 201 ? -11.283 6.557 39.253 1.00 39.03 201 HIS A CA 1
ATOM 1665 C C . HIS A 1 201 ? -11.676 5.072 39.226 1.00 39.03 201 HIS A C 1
ATOM 1667 O O . HIS A 1 201 ? -12.868 4.781 39.186 1.00 39.03 201 HIS A O 1
ATOM 1673 N N . GLN A 1 202 ? -10.734 4.132 39.366 1.00 38.28 202 GLN A N 1
ATOM 1674 C CA . GLN A 1 202 ? -11.074 2.708 39.550 1.00 38.28 202 GLN A CA 1
ATOM 1675 C C . GLN A 1 202 ? -11.043 2.221 41.012 1.00 38.28 202 GLN A C 1
ATOM 1677 O O . GLN A 1 202 ? -11.709 1.239 41.326 1.00 38.28 202 GLN A O 1
ATOM 1682 N N . ASP A 1 203 ? -10.409 2.946 41.942 1.00 38.31 203 ASP A N 1
ATOM 1683 C CA . ASP A 1 203 ? -10.297 2.503 43.347 1.00 38.31 203 ASP A CA 1
ATOM 1684 C C . ASP A 1 203 ? -11.412 3.005 44.290 1.00 38.31 203 ASP A C 1
ATOM 1686 O O . ASP A 1 203 ? -11.441 2.640 45.469 1.00 38.31 203 ASP A O 1
ATOM 1690 N N . SER A 1 204 ? -12.377 3.800 43.809 1.00 36.59 204 SER A N 1
ATOM 1691 C CA . SER A 1 204 ? -13.505 4.268 44.638 1.00 36.59 204 SER A CA 1
ATOM 1692 C C . SER A 1 204 ? -14.773 3.407 44.548 1.00 36.59 204 SER A C 1
ATOM 1694 O O . SER A 1 204 ? -15.683 3.609 45.347 1.00 36.59 204 SER A O 1
ATOM 1696 N N . CYS A 1 205 ? -14.835 2.407 43.657 1.00 37.12 205 CYS A N 1
ATOM 1697 C CA . CYS A 1 205 ? -16.008 1.525 43.516 1.00 37.12 205 CYS A CA 1
ATOM 1698 C C . CYS A 1 205 ? -15.884 0.160 44.227 1.00 37.12 205 CYS A C 1
ATOM 1700 O O . CYS A 1 205 ? -16.764 -0.684 44.082 1.00 37.12 205 CYS A O 1
ATOM 1702 N N . HIS A 1 206 ? -14.833 -0.085 45.019 1.00 40.44 206 HIS A N 1
ATOM 1703 C CA . HIS A 1 206 ? -14.667 -1.338 45.788 1.00 40.44 206 HIS A CA 1
ATOM 1704 C C . HIS A 1 206 ? -14.707 -1.177 47.313 1.00 40.44 206 HIS A C 1
ATOM 1706 O O . HIS A 1 206 ? -14.410 -2.108 48.060 1.00 40.44 206 HIS A O 1
ATOM 1712 N N . LYS A 1 207 ? -15.152 -0.020 47.807 1.00 41.66 207 LYS A N 1
ATOM 1713 C CA . LYS A 1 207 ? -15.468 0.176 49.225 1.00 41.66 207 LYS A CA 1
ATOM 1714 C C . LYS A 1 207 ? -16.874 0.731 49.357 1.00 41.66 207 LYS A C 1
ATOM 1716 O O . LYS A 1 207 ? -17.023 1.930 49.521 1.00 41.66 207 LYS A O 1
ATOM 1721 N N . ASN A 1 208 ? -17.872 -0.139 49.202 1.00 40.94 208 ASN A N 1
ATOM 1722 C CA . ASN A 1 208 ? -19.187 -0.067 49.852 1.00 40.94 208 ASN A CA 1
ATOM 1723 C C . ASN A 1 208 ? -20.039 -1.259 49.396 1.00 40.94 208 ASN A C 1
ATOM 1725 O O . ASN A 1 208 ? -20.906 -1.145 48.535 1.00 40.94 208 ASN A O 1
ATOM 1729 N N . SER A 1 209 ? -19.780 -2.425 49.975 1.00 38.31 209 SER A N 1
ATOM 1730 C CA . SER A 1 209 ? -20.765 -3.502 50.095 1.00 38.31 209 SER A CA 1
ATOM 1731 C C . SER A 1 209 ? -20.411 -4.262 51.365 1.00 38.31 209 SER A C 1
ATOM 1733 O O . SER A 1 209 ? -19.433 -5.004 51.410 1.00 38.31 209 SER A O 1
ATOM 1735 N N . THR A 1 210 ? -21.130 -3.907 52.427 1.00 44.78 210 THR A N 1
ATOM 1736 C CA . THR A 1 210 ? -21.237 -4.690 53.664 1.00 44.78 210 THR A CA 1
ATOM 1737 C C . THR A 1 210 ? -22.268 -5.781 53.433 1.00 44.78 210 THR A C 1
ATOM 1739 O O . THR A 1 210 ? -23.220 -5.497 52.671 1.00 44.78 210 THR A O 1
#